Protein AF-A0A935ZU78-F1 (afdb_monomer)

Mean predicted aligned error: 3.59 Å

Secondary structure (DSSP, 8-state):
--HHHHHHHHHHH---HHHHHHHHHHHHHHHHT-S-----SHHHHHHHHHHHHHHHHHHT-HHHHHHHHHHHHHHHHTT--HHHHHHIIIIIHHHHHHHHHTT-HHHHHHHHHHHT------HHHHHHHHHHHHH-S-GGGGSHHHHHHHHHHHHTTSTTTPPPHHHHHHHHHHHHHHHHHHHHHHHHHHHHHHHHHHS--

Solvent-accessible surface area (backbone atoms only — not comparable to full-atom values): 10523 Å² total; per-residue (Å²): 109,42,60,57,48,29,31,56,59,33,51,77,79,43,74,51,37,55,28,26,31,15,19,26,42,67,58,45,28,62,76,39,67,56,92,77,85,80,70,85,48,69,54,27,42,51,12,38,54,47,29,57,51,48,35,58,43,47,73,66,29,66,65,56,47,52,49,30,52,51,40,33,52,53,37,43,76,61,67,32,54,72,44,28,25,54,49,44,27,49,55,46,50,32,42,38,48,31,15,61,54,51,71,41,62,71,56,40,51,52,49,39,54,19,41,67,60,90,68,102,62,57,69,48,36,50,51,51,31,55,53,40,46,75,65,46,60,64,59,56,29,62,36,40,65,52,40,46,55,49,48,48,62,68,30,54,80,36,81,70,34,33,67,53,83,83,38,46,62,48,52,33,59,45,38,52,54,49,45,59,51,45,64,74,44,41,67,60,51,50,53,53,43,49,57,53,68,71,47,85,130

Foldseek 3Di:
DALLLQLVQQVVPDLPLLLSLLLHVVRLCVVLVPDDDDPPDPSSPNSVVSNVLLCVLLVPQPVLVVQLVVQLVQLVVVPWDNQQSSLCSNVLLVLLLLLLSLVPVVSQVSSLSSLPDDDPDDPSSVVSSVVCNVVGGPNLSVQLLSSLVVSQVVQVVPVSNHTDPSSSVSSSVSSVVSSVVCNVCVVVSVVSSVVSSPDDD

Radius of gyration: 16.7 Å; Cα contacts (8 Å, |Δi|>4): 264; chains: 1; bounding box: 35×36×44 Å

Structure (mmCIF, N/CA/C/O backbone):
data_AF-A0A935ZU78-F1
#
_entry.id   AF-A0A935ZU78-F1
#
loop_
_atom_site.group_PDB
_atom_site.id
_atom_site.type_symbol
_atom_site.label_atom_id
_atom_site.label_alt_id
_atom_site.label_comp_id
_atom_site.label_asym_id
_atom_site.label_entity_id
_atom_site.label_seq_id
_atom_site.pdbx_PDB_ins_code
_atom_site.Cartn_x
_atom_site.Cartn_y
_atom_site.Cartn_z
_atom_site.occupancy
_atom_site.B_iso_or_equiv
_atom_site.auth_seq_id
_atom_site.auth_comp_id
_atom_site.auth_asym_id
_atom_site.auth_atom_id
_atom_site.pdbx_PDB_model_num
ATOM 1 N N . MET A 1 1 ? -3.817 -2.146 -2.742 1.00 77.44 1 MET A N 1
ATOM 2 C CA . MET A 1 1 ? -2.567 -2.358 -1.961 1.00 77.44 1 MET A CA 1
ATOM 3 C C . MET A 1 1 ? -1.715 -1.105 -2.109 1.00 77.44 1 MET A C 1
ATOM 5 O O . MET A 1 1 ? -2.194 -0.135 -2.672 1.00 77.44 1 MET A O 1
ATOM 9 N N . ASN A 1 2 ? -0.493 -1.072 -1.575 1.00 87.38 2 ASN A N 1
ATOM 10 C CA . ASN A 1 2 ? 0.447 0.023 -1.827 1.00 87.38 2 ASN A CA 1
ATOM 11 C C . ASN A 1 2 ? 1.733 -0.539 -2.466 1.00 87.38 2 ASN A C 1
ATOM 13 O O . ASN A 1 2 ? 1.778 -1.712 -2.852 1.00 87.38 2 ASN A O 1
ATOM 17 N N . LEU A 1 3 ? 2.758 0.295 -2.629 1.00 93.44 3 LEU A N 1
ATOM 18 C CA . LEU A 1 3 ? 3.937 0.023 -3.452 1.00 93.44 3 LEU A CA 1
ATOM 19 C C . LEU A 1 3 ? 4.616 -1.332 -3.182 1.00 93.44 3 LEU A C 1
ATOM 21 O O . LEU A 1 3 ? 4.823 -2.096 -4.129 1.00 93.44 3 LEU A O 1
ATOM 25 N N . LEU A 1 4 ? 4.974 -1.646 -1.928 1.00 96.12 4 LEU A N 1
ATOM 26 C CA . LEU A 1 4 ? 5.657 -2.916 -1.624 1.00 96.12 4 LEU A CA 1
ATOM 27 C C . LEU A 1 4 ? 4.729 -4.110 -1.812 1.00 96.12 4 LEU A C 1
ATOM 29 O O . LEU A 1 4 ? 5.156 -5.154 -2.304 1.00 96.12 4 LEU A O 1
ATOM 33 N N . GLY A 1 5 ? 3.458 -3.943 -1.466 1.00 96.69 5 GLY A N 1
ATOM 34 C CA . GLY A 1 5 ? 2.430 -4.920 -1.753 1.00 96.69 5 GLY A CA 1
ATOM 35 C C . GLY A 1 5 ? 2.348 -5.290 -3.240 1.00 96.69 5 GLY A C 1
ATOM 36 O O . GLY A 1 5 ? 2.345 -6.474 -3.581 1.00 96.69 5 GLY A O 1
ATOM 37 N N . HIS A 1 6 ? 2.334 -4.301 -4.136 1.00 98.00 6 HIS A N 1
ATOM 38 C CA . HIS A 1 6 ? 2.324 -4.562 -5.578 1.00 98.00 6 HIS A CA 1
ATOM 39 C C . HIS A 1 6 ? 3.614 -5.224 -6.065 1.00 98.00 6 HIS A C 1
ATOM 41 O O . HIS A 1 6 ? 3.551 -6.144 -6.883 1.00 98.00 6 HIS A O 1
ATOM 47 N N . ALA A 1 7 ? 4.772 -4.824 -5.534 1.00 97.81 7 ALA A N 1
ATOM 48 C CA . ALA A 1 7 ? 6.039 -5.485 -5.841 1.00 97.81 7 ALA A CA 1
ATOM 49 C C . ALA A 1 7 ? 6.052 -6.959 -5.386 1.00 97.81 7 ALA A C 1
ATOM 51 O O . ALA A 1 7 ? 6.523 -7.831 -6.119 1.00 97.81 7 ALA A O 1
ATOM 52 N N . MET A 1 8 ? 5.479 -7.258 -4.212 1.00 97.94 8 MET A N 1
ATOM 53 C CA . MET A 1 8 ? 5.367 -8.618 -3.674 1.00 97.94 8 MET A CA 1
ATOM 54 C C . MET A 1 8 ? 4.504 -9.520 -4.554 1.00 97.94 8 MET A C 1
ATOM 56 O O . MET A 1 8 ? 4.851 -10.680 -4.760 1.00 97.94 8 MET A O 1
ATOM 60 N N . VAL A 1 9 ? 3.384 -9.020 -5.069 1.00 98.06 9 VAL A N 1
ATOM 61 C CA . VAL A 1 9 ? 2.544 -9.833 -5.954 1.00 98.06 9 VAL A CA 1
ATOM 62 C C . VAL A 1 9 ? 3.208 -9.995 -7.318 1.00 98.06 9 VAL A C 1
ATOM 64 O O . VAL A 1 9 ? 3.249 -11.105 -7.841 1.00 98.06 9 VAL A O 1
ATOM 67 N N . ALA A 1 10 ? 3.802 -8.932 -7.869 1.00 97.88 10 ALA A N 1
ATOM 68 C CA . ALA A 1 10 ? 4.487 -8.986 -9.159 1.00 97.88 10 ALA A CA 1
ATOM 69 C C . ALA A 1 10 ? 5.583 -10.066 -9.194 1.00 97.88 10 ALA A C 1
ATOM 71 O O . ALA A 1 10 ? 5.591 -10.892 -10.108 1.00 97.88 10 ALA A O 1
ATOM 72 N N . ARG A 1 11 ? 6.430 -10.136 -8.155 1.00 96.75 11 ARG A N 1
ATOM 73 C CA . ARG A 1 11 ? 7.536 -11.110 -8.071 1.00 96.75 11 ARG A CA 1
ATOM 74 C C . ARG A 1 11 ? 7.096 -12.576 -7.978 1.00 96.75 11 ARG A C 1
ATOM 76 O O . ARG A 1 11 ? 7.941 -13.452 -8.139 1.00 96.75 11 ARG A O 1
ATOM 83 N N . TRP A 1 12 ? 5.821 -12.867 -7.693 1.00 96.69 12 TRP A N 1
ATOM 84 C CA . TRP A 1 12 ? 5.299 -14.239 -7.779 1.00 96.69 12 TRP A CA 1
ATOM 85 C C . TRP A 1 12 ? 5.225 -14.733 -9.226 1.00 96.69 12 TRP A C 1
ATOM 87 O O . TRP A 1 12 ? 5.309 -15.935 -9.456 1.00 96.69 12 TRP A O 1
ATOM 97 N N . PHE A 1 13 ? 5.084 -13.812 -10.182 1.00 96.75 13 PHE A N 1
ATOM 98 C CA . PHE A 1 13 ? 4.889 -14.115 -11.598 1.00 96.75 13 PHE A CA 1
ATOM 99 C C . PHE A 1 13 ? 6.133 -13.818 -12.4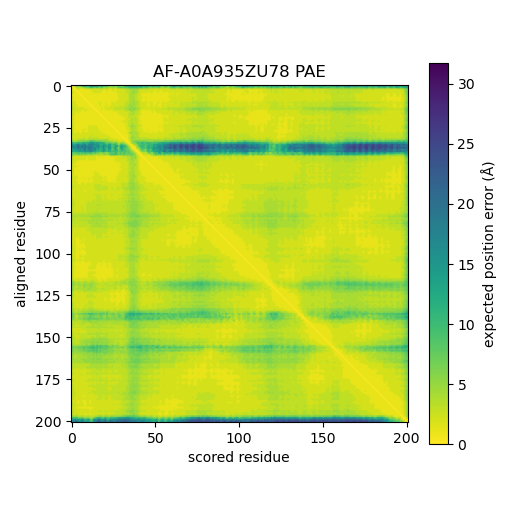30 1.00 96.75 13 PHE A C 1
ATOM 101 O O . PHE A 1 13 ? 6.505 -14.626 -13.276 1.00 96.75 13 PHE A O 1
ATOM 108 N N . ASP A 1 14 ? 6.776 -12.676 -12.191 1.00 96.44 14 ASP A N 1
ATOM 109 C CA . ASP A 1 14 ? 7.994 -12.278 -12.888 1.00 96.44 14 ASP A CA 1
ATOM 110 C C . ASP A 1 14 ? 8.825 -11.335 -12.007 1.00 96.44 14 ASP A C 1
ATOM 112 O O . ASP A 1 14 ? 8.306 -10.388 -11.411 1.00 96.44 14 ASP A O 1
ATOM 116 N N . ARG A 1 15 ? 10.128 -11.613 -11.909 1.00 96.06 15 ARG A N 1
ATOM 117 C CA . ARG A 1 15 ? 11.089 -10.816 -11.133 1.00 96.06 15 ARG A CA 1
ATOM 118 C C . ARG A 1 15 ? 11.851 -9.808 -11.992 1.00 96.06 15 ARG A C 1
ATOM 120 O O . ARG A 1 15 ? 12.730 -9.135 -11.462 1.00 96.06 15 ARG A O 1
ATOM 127 N N . ASP A 1 16 ? 11.535 -9.682 -13.284 1.00 97.25 16 ASP A N 1
ATOM 128 C CA . ASP A 1 16 ? 12.065 -8.614 -14.131 1.00 97.25 16 ASP A CA 1
ATOM 129 C C . ASP A 1 16 ? 11.781 -7.238 -13.479 1.00 97.25 16 ASP A C 1
ATOM 131 O O . ASP A 1 16 ? 10.615 -6.881 -13.263 1.00 97.25 16 ASP A O 1
ATOM 135 N N . PRO A 1 17 ? 12.816 -6.427 -13.176 1.00 97.12 17 PRO A N 1
ATOM 136 C CA . PRO A 1 17 ? 12.643 -5.100 -12.592 1.00 97.12 17 PRO A CA 1
ATOM 137 C C . PRO A 1 17 ? 11.725 -4.169 -13.400 1.00 97.12 17 PRO A C 1
ATOM 139 O O . PRO A 1 17 ? 11.051 -3.326 -12.809 1.00 97.12 17 PRO A O 1
ATOM 142 N N . TYR A 1 18 ? 11.639 -4.317 -14.728 1.00 96.75 18 TYR A N 1
ATOM 143 C CA . TYR A 1 18 ? 10.694 -3.564 -15.560 1.00 96.75 18 TYR A CA 1
ATOM 144 C C . TYR A 1 18 ? 9.241 -3.983 -15.305 1.00 96.75 18 TYR A C 1
ATOM 146 O O . TYR A 1 18 ? 8.344 -3.135 -15.333 1.00 96.75 18 TYR A O 1
ATOM 154 N N . PHE A 1 19 ? 8.996 -5.271 -15.050 1.00 97.75 19 PHE A N 1
ATOM 155 C CA . PHE A 1 19 ? 7.668 -5.791 -14.723 1.00 97.75 19 PHE A CA 1
ATOM 156 C C . PHE A 1 19 ? 7.235 -5.322 -13.333 1.00 97.75 19 PHE A C 1
ATOM 158 O O . PHE A 1 19 ? 6.150 -4.756 -13.177 1.00 97.75 19 PHE A O 1
ATOM 165 N N . VAL A 1 20 ? 8.122 -5.463 -12.343 1.00 98.00 20 VAL A N 1
ATOM 166 C CA . VAL A 1 20 ? 7.907 -4.988 -10.967 1.00 98.00 20 VAL A CA 1
ATOM 167 C C . VAL A 1 20 ? 7.688 -3.472 -10.942 1.00 98.00 20 VAL A C 1
ATOM 169 O O . VAL A 1 20 ? 6.744 -2.999 -10.307 1.00 98.00 20 VAL A O 1
ATOM 172 N N . LEU A 1 21 ? 8.480 -2.696 -11.695 1.00 96.69 21 LEU A N 1
ATOM 173 C CA . LEU A 1 21 ? 8.253 -1.257 -11.855 1.00 96.69 21 LEU A CA 1
ATOM 174 C C . LEU A 1 21 ? 6.867 -0.979 -12.437 1.00 96.69 21 LEU A C 1
ATOM 176 O O . LEU A 1 21 ? 6.151 -0.130 -11.911 1.00 96.69 21 LEU A O 1
ATOM 180 N N . GLY A 1 22 ? 6.469 -1.698 -13.491 1.00 96.31 22 GLY A N 1
ATOM 181 C CA . GLY A 1 22 ? 5.135 -1.581 -14.076 1.00 96.31 22 GLY A CA 1
ATOM 182 C C . GLY A 1 22 ? 4.018 -1.796 -13.053 1.00 96.31 22 GLY A C 1
ATOM 183 O O . GLY A 1 22 ? 3.053 -1.035 -13.052 1.00 96.31 22 GLY A O 1
ATOM 184 N N . ALA A 1 23 ? 4.174 -2.759 -12.140 1.00 97.38 23 ALA A N 1
ATOM 185 C CA . ALA A 1 23 ? 3.199 -3.038 -11.085 1.00 97.38 23 ALA A CA 1
ATOM 186 C C . ALA A 1 23 ? 3.104 -1.934 -10.013 1.00 97.38 23 ALA A C 1
ATOM 188 O O . ALA A 1 23 ? 2.053 -1.745 -9.405 1.00 97.38 23 ALA A O 1
ATOM 189 N N . MET A 1 24 ? 4.174 -1.170 -9.793 1.00 96.56 24 MET A N 1
ATOM 190 C CA . MET A 1 24 ? 4.187 -0.031 -8.863 1.00 96.56 24 MET A CA 1
ATOM 191 C C . MET A 1 24 ? 3.811 1.301 -9.525 1.00 96.56 24 MET A C 1
ATOM 193 O O . MET A 1 24 ? 3.486 2.281 -8.852 1.00 96.56 24 MET A O 1
ATOM 197 N N . LEU A 1 25 ? 3.907 1.378 -10.852 1.00 94.75 25 LEU A N 1
ATOM 198 C CA . LEU A 1 25 ? 3.851 2.628 -11.603 1.00 94.75 25 LEU A CA 1
ATOM 199 C C . LEU A 1 25 ? 2.534 3.413 -11.436 1.00 94.75 25 LEU A C 1
ATOM 201 O O . LEU A 1 25 ? 2.606 4.643 -11.325 1.00 94.75 25 LEU A O 1
ATOM 205 N N . PRO A 1 26 ? 1.345 2.779 -11.379 1.00 94.88 26 PRO A N 1
ATOM 206 C CA . PRO A 1 26 ? 0.099 3.504 -11.140 1.00 94.88 26 PRO A CA 1
ATOM 207 C C . PRO A 1 26 ? 0.071 4.234 -9.788 1.00 94.88 26 PRO A C 1
ATOM 209 O O . PRO A 1 26 ? -0.348 5.395 -9.740 1.00 94.88 26 PRO A O 1
ATOM 212 N N . ASP A 1 27 ? 0.599 3.621 -8.728 1.00 94.50 27 ASP A N 1
ATOM 213 C CA . ASP A 1 27 ? 0.717 4.238 -7.401 1.00 94.50 27 ASP A CA 1
ATOM 214 C C . ASP A 1 27 ? 1.761 5.347 -7.382 1.00 94.50 27 ASP A C 1
ATOM 216 O O . ASP A 1 27 ? 1.508 6.438 -6.865 1.00 94.50 27 ASP A O 1
ATOM 220 N N . LEU A 1 28 ? 2.920 5.119 -8.009 1.00 93.81 28 LEU A N 1
ATOM 221 C CA . LEU A 1 28 ? 3.953 6.145 -8.168 1.00 93.81 28 LEU A CA 1
ATOM 222 C C . LEU A 1 28 ? 3.396 7.383 -8.881 1.00 93.81 28 LEU A C 1
ATOM 224 O O . LEU A 1 28 ? 3.668 8.506 -8.452 1.00 93.81 28 LEU A O 1
ATOM 228 N N . ARG A 1 29 ? 2.560 7.201 -9.912 1.00 92.06 29 ARG A N 1
ATOM 229 C CA . ARG A 1 29 ? 1.844 8.302 -10.576 1.00 92.06 29 ARG A CA 1
ATOM 230 C C . ARG A 1 29 ? 0.906 9.019 -9.615 1.00 92.06 29 ARG A C 1
ATOM 232 O O . ARG A 1 29 ? 0.912 10.248 -9.595 1.00 92.06 29 ARG A O 1
ATOM 239 N N . THR A 1 30 ? 0.114 8.290 -8.834 1.00 91.06 30 THR A N 1
ATOM 240 C CA . THR A 1 30 ? -0.804 8.886 -7.851 1.00 91.06 30 THR A CA 1
ATOM 241 C C . THR A 1 30 ? -0.042 9.719 -6.817 1.00 91.06 30 THR A C 1
ATOM 243 O O . THR A 1 30 ? -0.420 10.859 -6.537 1.00 91.06 30 THR A O 1
ATOM 246 N N . ILE A 1 31 ? 1.086 9.208 -6.315 1.00 90.50 31 ILE A N 1
ATOM 247 C CA . ILE A 1 31 ? 1.974 9.914 -5.379 1.00 90.50 31 ILE A CA 1
ATOM 248 C C . ILE A 1 31 ? 2.588 11.160 -6.034 1.00 90.50 31 ILE A C 1
ATOM 250 O O . ILE A 1 31 ? 2.641 12.219 -5.405 1.00 90.50 31 ILE A O 1
ATOM 254 N N . ALA A 1 32 ? 3.030 11.048 -7.288 1.00 91.06 32 ALA A N 1
ATOM 255 C CA . ALA A 1 32 ? 3.615 12.143 -8.062 1.00 91.06 32 ALA A CA 1
ATOM 256 C C . ALA A 1 32 ? 2.587 13.169 -8.567 1.00 91.06 32 ALA A C 1
ATOM 258 O O . ALA A 1 32 ? 2.966 14.271 -8.952 1.00 91.06 32 ALA A O 1
ATOM 259 N N . ARG A 1 33 ? 1.292 12.823 -8.566 1.00 88.62 33 ARG A N 1
ATOM 260 C CA . ARG A 1 33 ? 0.197 13.601 -9.175 1.00 88.62 33 ARG A CA 1
ATOM 261 C C . ARG A 1 33 ? 0.404 13.889 -10.665 1.00 88.62 33 ARG A C 1
ATOM 263 O O . ARG A 1 33 ? -0.006 14.938 -11.159 1.00 88.62 33 ARG A O 1
ATOM 270 N N . ALA A 1 34 ? 1.024 12.954 -11.376 1.00 87.50 34 ALA A N 1
ATOM 271 C CA . ALA A 1 34 ? 1.242 13.075 -12.811 1.00 87.50 34 ALA A CA 1
ATOM 272 C C . ALA A 1 34 ? -0.039 12.742 -13.601 1.00 87.50 34 ALA A C 1
ATOM 274 O O . ALA A 1 34 ? -0.814 11.861 -13.221 1.00 87.50 34 ALA A O 1
ATOM 275 N N . SER A 1 35 ? -0.272 13.456 -14.705 1.00 75.50 35 SER A N 1
ATOM 276 C CA . SER A 1 35 ? -1.540 13.434 -15.452 1.00 75.50 35 SER A CA 1
ATOM 277 C C . SER A 1 35 ? -1.676 12.282 -16.453 1.00 75.50 35 SER A C 1
ATOM 279 O O . SER A 1 35 ? -2.798 11.887 -16.762 1.00 75.50 35 SER A O 1
ATOM 281 N N . ALA A 1 36 ? -0.576 11.705 -16.945 1.00 68.69 36 ALA A N 1
ATOM 282 C CA . ALA A 1 36 ? -0.619 10.621 -17.925 1.00 68.69 36 ALA A CA 1
ATOM 283 C C . ALA A 1 36 ? 0.494 9.587 -17.715 1.00 68.69 36 ALA A C 1
ATOM 285 O O . ALA A 1 36 ? 1.615 9.914 -17.337 1.00 68.69 36 ALA A O 1
ATOM 286 N N . LEU A 1 37 ? 0.165 8.329 -18.011 1.00 64.56 37 LEU A N 1
ATOM 287 C CA . LEU A 1 37 ? 1.105 7.220 -18.139 1.00 64.56 37 LEU A CA 1
ATOM 288 C C . LEU A 1 37 ? 0.885 6.599 -19.514 1.00 64.56 37 LEU A C 1
ATOM 290 O O . LEU A 1 37 ? -0.203 6.106 -19.792 1.00 64.56 37 LEU A O 1
ATOM 294 N N . VAL A 1 38 ? 1.911 6.601 -20.360 1.00 60.62 38 VAL A N 1
ATOM 295 C CA . VAL A 1 38 ? 1.922 5.774 -21.572 1.00 60.62 38 VAL A CA 1
ATOM 296 C C . VAL A 1 38 ? 3.196 4.936 -21.540 1.00 60.62 38 VAL A C 1
ATOM 298 O O . VAL A 1 38 ? 4.217 5.352 -22.094 1.00 60.62 38 VAL A O 1
ATOM 301 N N . PRO A 1 39 ? 3.186 3.777 -20.857 1.00 63.03 39 PRO A N 1
ATOM 302 C CA . PRO A 1 39 ? 4.314 2.865 -20.903 1.00 63.03 39 PRO A CA 1
ATOM 303 C C . PRO A 1 39 ? 4.419 2.312 -22.327 1.00 63.03 39 PRO A C 1
ATOM 305 O O . PRO A 1 39 ? 3.574 1.540 -22.767 1.00 63.03 39 PRO A O 1
ATOM 308 N N . ARG A 1 40 ? 5.446 2.730 -23.073 1.00 70.00 40 ARG A N 1
ATOM 309 C CA . ARG A 1 40 ? 5.730 2.188 -24.416 1.00 70.00 40 ARG A CA 1
ATOM 310 C C . ARG A 1 40 ? 6.499 0.862 -24.368 1.00 70.00 40 ARG A C 1
ATOM 312 O O . ARG A 1 40 ? 6.634 0.198 -25.387 1.00 70.00 40 ARG A O 1
ATOM 319 N N . HIS A 1 41 ? 7.007 0.488 -23.193 1.00 78.56 41 HIS A N 1
ATOM 320 C CA . HIS A 1 41 ? 7.751 -0.748 -22.972 1.00 78.56 41 HIS A CA 1
ATOM 321 C C . HIS A 1 41 ? 6.791 -1.895 -22.621 1.00 78.56 41 HIS A C 1
ATOM 323 O O . HIS A 1 41 ? 6.073 -1.809 -21.623 1.00 78.56 41 HIS A O 1
ATOM 329 N N . GLY A 1 42 ? 6.786 -2.973 -23.414 1.00 87.31 42 GLY A N 1
ATOM 330 C CA . GLY A 1 42 ? 5.800 -4.061 -23.298 1.00 87.31 42 GLY A CA 1
ATOM 331 C C . GLY A 1 42 ? 5.777 -4.758 -21.931 1.00 87.31 42 GLY A C 1
ATOM 332 O O . GLY A 1 42 ? 4.704 -5.043 -21.398 1.00 87.31 42 GLY A O 1
ATOM 333 N N . VAL A 1 43 ? 6.946 -4.951 -21.312 1.00 94.25 43 VAL A N 1
ATOM 334 C CA . VAL A 1 43 ? 7.054 -5.556 -19.970 1.00 94.25 43 VAL A CA 1
ATOM 335 C C . VAL A 1 43 ? 6.450 -4.645 -18.893 1.00 94.25 43 VAL A C 1
ATOM 337 O O . VAL A 1 43 ? 5.721 -5.108 -18.021 1.00 94.25 43 VAL A O 1
ATOM 340 N N . VAL A 1 44 ? 6.652 -3.327 -19.003 1.00 94.56 44 VAL A N 1
ATOM 341 C CA . VAL A 1 44 ? 6.095 -2.350 -18.050 1.00 94.56 44 VAL A CA 1
ATOM 342 C C . VAL A 1 44 ? 4.577 -2.289 -18.188 1.00 94.56 44 VAL A C 1
ATOM 344 O O . VAL A 1 44 ? 3.872 -2.255 -17.186 1.00 94.56 44 VAL A O 1
ATOM 347 N N . ALA A 1 45 ? 4.057 -2.319 -19.419 1.00 93.44 45 ALA A N 1
ATOM 348 C CA . ALA A 1 45 ? 2.618 -2.383 -19.662 1.00 93.44 45 ALA A CA 1
ATOM 349 C C . ALA A 1 45 ? 1.990 -3.657 -19.063 1.00 93.44 45 ALA A C 1
ATOM 351 O O . ALA A 1 45 ? 0.916 -3.589 -18.466 1.00 93.44 45 ALA A O 1
ATOM 352 N N . SER A 1 46 ? 2.686 -4.795 -19.149 1.00 95.50 46 SER A N 1
ATOM 353 C CA . SER A 1 46 ? 2.261 -6.049 -18.510 1.00 95.50 46 SER A CA 1
ATOM 354 C C . SER A 1 46 ? 2.264 -5.937 -16.980 1.00 95.50 46 SER A C 1
ATOM 356 O O . SER A 1 46 ? 1.316 -6.378 -16.332 1.00 95.50 46 SER A O 1
ATOM 358 N N . GLY A 1 47 ? 3.264 -5.265 -16.401 1.00 96.50 47 GLY A N 1
ATOM 359 C CA . GLY A 1 47 ? 3.287 -4.931 -14.975 1.00 96.50 47 GLY A CA 1
ATOM 360 C C . GLY A 1 47 ? 2.121 -4.026 -14.554 1.00 96.50 47 GLY A C 1
ATOM 361 O O . GLY A 1 47 ? 1.486 -4.271 -13.535 1.00 96.50 47 GLY A O 1
ATOM 362 N N . VAL A 1 48 ? 1.754 -3.028 -15.364 1.00 95.75 48 VAL A N 1
ATOM 363 C CA . VAL A 1 48 ? 0.575 -2.176 -15.098 1.00 95.75 48 VAL A CA 1
ATOM 364 C C . VAL A 1 48 ? -0.722 -2.992 -15.130 1.00 95.75 48 VAL A C 1
ATOM 366 O O . VAL A 1 48 ? -1.598 -2.802 -14.288 1.00 95.75 48 VAL A O 1
ATOM 369 N N . ALA A 1 49 ? -0.855 -3.943 -16.055 1.00 95.31 49 ALA A N 1
ATOM 370 C CA . ALA A 1 49 ? -1.989 -4.865 -16.042 1.00 95.31 49 ALA A CA 1
ATOM 371 C C . ALA A 1 49 ? -2.000 -5.734 -14.766 1.00 95.31 49 ALA A C 1
ATOM 373 O O . ALA A 1 49 ? -3.061 -5.949 -14.174 1.00 95.31 49 ALA A O 1
ATOM 374 N N . MET A 1 50 ? -0.826 -6.178 -14.301 1.00 96.81 50 MET A N 1
ATOM 375 C CA . MET A 1 50 ? -0.673 -6.905 -13.036 1.00 96.81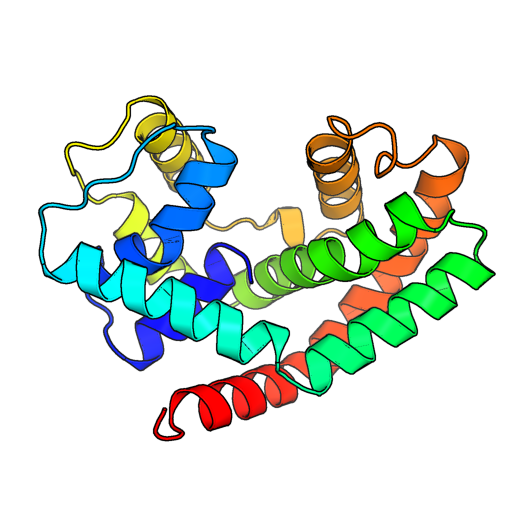 50 MET A CA 1
ATOM 376 C C . MET A 1 50 ? -1.083 -6.062 -11.820 1.00 96.81 50 MET A C 1
ATOM 378 O O . MET A 1 50 ? -1.752 -6.585 -10.929 1.00 96.81 50 MET A O 1
ATOM 382 N N . HIS A 1 51 ? -0.765 -4.764 -11.793 1.00 97.06 51 HIS A N 1
ATOM 383 C CA . HIS A 1 51 ? -1.228 -3.842 -10.749 1.00 97.06 51 HIS A CA 1
ATOM 384 C C . HIS A 1 51 ? -2.755 -3.869 -10.618 1.00 97.06 51 HIS A C 1
ATOM 386 O O . HIS A 1 51 ? -3.277 -4.152 -9.543 1.00 97.06 51 HIS A O 1
ATOM 392 N N . HIS A 1 52 ? -3.474 -3.656 -11.724 1.00 96.44 52 HIS A N 1
ATOM 393 C CA . HIS A 1 52 ? -4.937 -3.616 -11.707 1.00 96.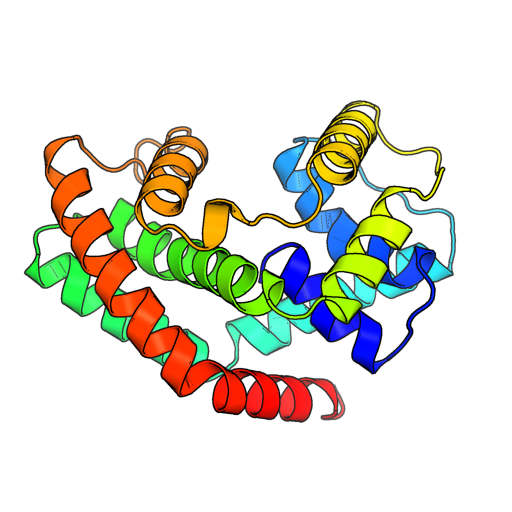44 52 HIS A CA 1
ATOM 394 C C . HIS A 1 52 ? -5.564 -4.948 -11.281 1.00 96.44 52 HIS A C 1
ATOM 396 O O . HIS A 1 52 ? -6.544 -4.956 -10.537 1.00 96.44 52 HIS A O 1
ATOM 402 N N . ARG A 1 53 ? -4.986 -6.078 -11.713 1.00 97.00 53 ARG A N 1
ATOM 403 C CA . ARG A 1 53 ? -5.406 -7.410 -11.251 1.00 97.00 53 ARG A CA 1
ATOM 404 C C . ARG A 1 53 ? -5.178 -7.588 -9.752 1.00 97.00 53 ARG A C 1
ATOM 406 O O . ARG A 1 53 ? -6.062 -8.088 -9.065 1.00 97.00 53 ARG A O 1
ATOM 413 N N . THR A 1 54 ? -4.015 -7.162 -9.263 1.00 97.75 54 THR A N 1
ATOM 414 C CA . THR A 1 54 ? -3.642 -7.245 -7.845 1.00 97.75 54 THR A CA 1
ATOM 415 C C . THR A 1 54 ? -4.607 -6.446 -6.979 1.00 97.75 54 THR A C 1
ATOM 417 O O . THR A 1 54 ? -5.103 -6.969 -5.986 1.00 97.75 54 THR A O 1
ATOM 420 N N . ASP A 1 55 ? -4.925 -5.215 -7.377 1.00 97.38 55 ASP A N 1
ATOM 421 C CA . ASP A 1 55 ? -5.881 -4.374 -6.656 1.00 97.38 55 ASP A CA 1
ATOM 422 C C . ASP A 1 55 ? -7.270 -5.006 -6.611 1.00 97.38 55 ASP A C 1
ATOM 424 O O . ASP A 1 55 ? -7.840 -5.170 -5.533 1.00 97.38 55 ASP A O 1
ATOM 428 N N . ALA A 1 56 ? -7.786 -5.458 -7.757 1.00 96.75 56 ALA A N 1
ATOM 429 C CA . ALA A 1 56 ? -9.079 -6.133 -7.805 1.00 96.75 56 ALA A CA 1
ATOM 430 C C . ALA A 1 56 ? -9.111 -7.392 -6.916 1.00 96.75 56 ALA A C 1
ATOM 432 O O . ALA A 1 56 ? -10.093 -7.640 -6.208 1.00 96.75 56 ALA A O 1
ATOM 433 N N . ALA A 1 57 ? -8.035 -8.183 -6.917 1.00 97.38 57 ALA A N 1
ATOM 434 C CA . ALA A 1 57 ? -7.928 -9.381 -6.095 1.00 97.38 57 ALA A CA 1
ATOM 435 C C . ALA A 1 57 ? -7.860 -9.052 -4.597 1.00 97.38 57 ALA A C 1
ATOM 437 O O . ALA A 1 57 ? -8.588 -9.674 -3.820 1.00 97.38 57 ALA A O 1
ATOM 438 N N . PHE A 1 58 ? -7.035 -8.077 -4.203 1.00 97.75 58 PHE A N 1
ATOM 439 C CA . PHE A 1 58 ? -6.825 -7.679 -2.812 1.00 97.75 58 PHE A CA 1
ATOM 440 C C . PHE A 1 58 ? -8.034 -6.967 -2.210 1.00 97.75 58 PHE A C 1
ATOM 442 O O . PHE A 1 58 ? -8.477 -7.328 -1.123 1.00 97.75 58 PHE A O 1
ATOM 449 N N . HIS A 1 59 ? -8.627 -5.999 -2.912 1.00 97.00 59 HIS A N 1
ATOM 450 C CA . HIS A 1 59 ? -9.816 -5.299 -2.414 1.00 97.00 59 HIS A CA 1
ATOM 451 C C . HIS A 1 59 ? -11.047 -6.214 -2.353 1.00 97.00 59 HIS A C 1
ATOM 453 O O . HIS A 1 59 ? -11.976 -5.935 -1.598 1.00 97.00 59 HIS A O 1
ATOM 459 N N . GLY A 1 60 ? -11.043 -7.322 -3.102 1.00 95.88 60 GLY A N 1
ATOM 460 C CA . GLY A 1 60 ? -12.036 -8.395 -3.005 1.00 95.88 60 GLY A CA 1
ATOM 461 C C . GLY A 1 60 ? -11.680 -9.528 -2.032 1.00 95.88 60 GLY A C 1
ATOM 462 O O . GLY A 1 60 ? -12.432 -10.501 -1.954 1.00 95.88 60 GLY A O 1
ATOM 463 N N . LEU A 1 61 ? -10.545 -9.457 -1.331 1.00 96.94 61 LEU A N 1
ATOM 464 C CA . LEU A 1 61 ? -10.115 -10.481 -0.380 1.00 96.94 61 LEU A CA 1
ATOM 465 C C . LEU A 1 61 ? -10.999 -10.423 0.886 1.00 96.94 61 LEU A C 1
ATOM 467 O O . LEU A 1 61 ? -11.057 -9.363 1.520 1.00 96.94 61 LEU A O 1
ATOM 471 N N . PRO A 1 62 ? -11.666 -11.525 1.293 1.00 96.94 62 PRO A N 1
ATOM 472 C CA . PRO A 1 62 ? -12.540 -11.531 2.469 1.00 96.94 62 PRO A CA 1
ATOM 473 C C . PRO A 1 62 ? -11.850 -11.037 3.744 1.00 96.94 62 PRO A C 1
ATOM 475 O O . PRO A 1 62 ? -12.455 -10.311 4.529 1.00 96.94 62 PRO A O 1
ATOM 478 N N . GLU A 1 63 ? -10.574 -11.376 3.919 1.00 96.69 63 GLU A N 1
ATOM 479 C CA . GLU A 1 63 ? -9.716 -10.920 5.008 1.00 96.69 63 GLU A CA 1
ATOM 480 C C . GLU A 1 63 ? -9.624 -9.400 5.093 1.00 96.69 63 GLU A C 1
ATOM 482 O O . GLU A 1 63 ? -9.900 -8.817 6.142 1.00 96.69 63 GLU A O 1
ATOM 487 N N . PHE A 1 64 ? -9.267 -8.756 3.982 1.00 97.62 64 PHE A N 1
ATOM 488 C CA . PHE A 1 64 ? -9.100 -7.309 3.927 1.00 97.62 64 PHE A CA 1
ATOM 489 C C . PHE A 1 64 ? -10.436 -6.587 4.122 1.00 97.62 64 PHE A C 1
ATOM 491 O O . PHE A 1 64 ? -10.513 -5.601 4.858 1.00 97.62 64 PHE A O 1
ATOM 498 N N . VAL A 1 65 ? -11.509 -7.102 3.512 1.00 97.94 65 VAL A N 1
ATOM 499 C CA . VAL A 1 65 ? -12.860 -6.546 3.662 1.00 97.94 65 VAL A CA 1
ATOM 500 C C . VAL A 1 65 ? -13.319 -6.626 5.118 1.00 97.94 65 VAL A C 1
ATOM 502 O O . VAL A 1 65 ? -13.753 -5.617 5.676 1.00 97.94 65 VAL A O 1
ATOM 505 N N . ALA A 1 66 ? -13.186 -7.792 5.755 1.00 97.62 66 ALA A N 1
ATOM 506 C CA . ALA A 1 66 ? -13.548 -7.980 7.157 1.00 97.62 66 ALA A CA 1
ATOM 507 C C . ALA A 1 66 ? -12.713 -7.081 8.080 1.00 97.62 66 ALA A C 1
ATOM 509 O O . ALA A 1 66 ? -13.264 -6.436 8.973 1.00 97.62 66 ALA A O 1
ATOM 510 N N . ALA A 1 67 ? -11.406 -6.970 7.826 1.00 97.81 67 ALA A N 1
ATOM 511 C CA . ALA A 1 67 ? -10.523 -6.089 8.579 1.00 97.81 67 ALA A CA 1
ATOM 512 C C . ALA A 1 67 ? -10.919 -4.611 8.445 1.00 97.81 67 ALA A C 1
ATOM 514 O O . ALA A 1 67 ? -10.939 -3.902 9.448 1.00 97.81 67 ALA A O 1
ATOM 515 N N . CYS A 1 68 ? -11.304 -4.149 7.250 1.00 98.12 68 CYS A N 1
ATOM 516 C CA . CYS A 1 68 ? -11.7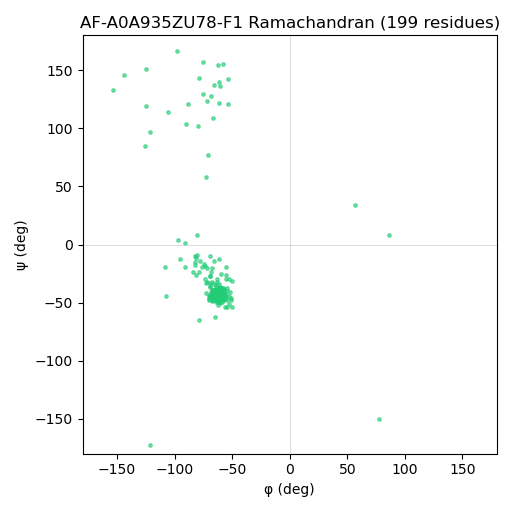93 -2.783 7.048 1.00 98.12 68 CYS A CA 1
ATOM 517 C C . CYS A 1 68 ? -13.107 -2.513 7.796 1.00 98.12 68 CYS A C 1
ATOM 519 O O . CYS A 1 68 ? -13.275 -1.434 8.368 1.00 98.12 68 CYS A O 1
ATOM 521 N N . VAL A 1 69 ? -14.044 -3.469 7.793 1.00 98.00 69 VAL A N 1
ATOM 522 C CA . VAL A 1 69 ? -15.315 -3.348 8.530 1.00 98.00 69 VAL A CA 1
ATOM 523 C C . VAL A 1 69 ? -15.043 -3.241 10.026 1.00 98.00 69 VAL A C 1
ATOM 525 O O . VAL A 1 69 ? -15.470 -2.275 10.655 1.00 98.00 69 VAL A O 1
ATOM 528 N N . HIS A 1 70 ? -14.264 -4.176 10.567 1.00 97.56 70 HIS A N 1
ATOM 529 C CA . HIS A 1 70 ? -13.939 -4.212 11.987 1.00 97.56 70 HIS A CA 1
ATOM 530 C C . HIS A 1 70 ? -13.155 -2.970 12.435 1.00 97.56 70 HIS A C 1
ATOM 532 O O . HIS A 1 70 ? -13.486 -2.354 13.445 1.00 97.56 70 HIS A O 1
ATOM 538 N N . ALA A 1 71 ? -12.183 -2.524 11.635 1.00 97.94 71 ALA A N 1
ATOM 539 C CA . ALA A 1 71 ? -11.475 -1.268 11.862 1.00 97.94 71 ALA A CA 1
ATOM 540 C C . ALA A 1 71 ? -12.427 -0.066 11.893 1.00 97.94 71 ALA A C 1
ATOM 542 O O . ALA A 1 71 ? -12.299 0.817 12.740 1.00 97.94 71 ALA A O 1
ATOM 543 N N . GLY A 1 72 ? -13.405 -0.039 10.984 1.00 97.81 72 GLY A N 1
ATOM 544 C CA . GLY A 1 72 ? -14.456 0.966 10.976 1.00 97.81 72 GLY A CA 1
ATOM 545 C C . GLY A 1 72 ? -15.270 0.966 12.269 1.00 97.81 72 GLY A C 1
ATOM 546 O O . GLY A 1 72 ? -15.558 2.034 12.789 1.00 97.81 72 GLY A O 1
ATOM 547 N N . GLU A 1 73 ? -15.632 -0.193 12.806 1.00 98.12 73 GLU A N 1
ATOM 548 C CA . GLU A 1 73 ? -16.369 -0.303 14.072 1.00 98.12 73 GLU A CA 1
ATOM 549 C C . GLU A 1 73 ? -15.534 0.163 15.274 1.00 98.12 73 GLU A C 1
ATOM 551 O O . GLU A 1 73 ? -16.008 0.994 16.049 1.00 98.12 73 GLU A O 1
ATOM 556 N N . GLU A 1 74 ? -14.281 -0.291 15.387 1.00 98.19 74 GLU A N 1
ATOM 557 C CA . GLU A 1 74 ? -13.362 0.084 16.473 1.00 98.19 74 GLU A CA 1
ATOM 558 C C . GLU A 1 74 ? -13.102 1.600 16.495 1.00 98.19 74 GLU A C 1
ATOM 560 O O . GLU A 1 74 ? -13.294 2.259 17.514 1.00 98.19 74 GLU A O 1
ATOM 565 N N . LEU A 1 75 ? -12.749 2.185 15.347 1.00 98.31 75 LEU A N 1
ATOM 566 C CA . LEU A 1 75 ? -12.520 3.628 15.223 1.00 98.31 75 LEU A CA 1
ATOM 567 C C . LEU A 1 75 ? -13.793 4.443 15.512 1.00 98.31 75 LEU A C 1
ATOM 569 O O . LEU A 1 75 ? -13.704 5.561 16.015 1.00 98.31 75 LEU A O 1
ATOM 573 N N . ALA A 1 76 ? -14.981 3.912 15.197 1.00 98.19 76 ALA A N 1
ATOM 574 C CA . ALA A 1 76 ? -16.244 4.568 15.540 1.00 98.19 76 ALA A CA 1
ATOM 575 C C . ALA A 1 76 ? -16.487 4.593 17.049 1.00 98.19 76 ALA A C 1
ATOM 577 O O . ALA A 1 76 ? -16.923 5.615 17.575 1.00 98.19 76 ALA A O 1
ATOM 578 N N . ALA A 1 77 ? -16.227 3.466 17.719 1.00 98.00 77 ALA A N 1
ATOM 579 C CA . ALA A 1 77 ? -16.342 3.347 19.166 1.00 98.00 77 ALA A CA 1
ATOM 580 C C . ALA A 1 77 ? -15.372 4.303 19.878 1.00 98.00 77 ALA A C 1
ATOM 582 O O . ALA A 1 77 ? -15.736 4.903 20.886 1.00 98.00 77 ALA A O 1
ATOM 583 N N . ASP A 1 78 ? -14.199 4.532 19.280 1.00 96.94 78 ASP A N 1
ATOM 584 C CA . ASP A 1 78 ? -13.202 5.499 19.747 1.00 96.94 78 ASP A CA 1
ATOM 585 C C . ASP A 1 78 ? -13.511 6.961 19.325 1.00 96.94 78 ASP A C 1
ATOM 587 O O . ASP A 1 78 ? -12.693 7.862 19.517 1.00 96.94 78 ASP A O 1
ATOM 591 N N . GLY A 1 79 ? -14.693 7.230 18.752 1.00 97.31 79 GLY A N 1
ATOM 592 C CA . GLY A 1 79 ? -15.191 8.582 18.467 1.00 97.31 79 GLY A CA 1
ATOM 593 C C . GLY A 1 79 ? -14.748 9.198 17.134 1.00 97.31 79 GLY A C 1
ATOM 594 O O . GLY A 1 79 ? -15.028 10.370 16.883 1.00 97.31 79 GLY A O 1
ATOM 595 N N . VAL A 1 80 ? -14.095 8.441 16.247 1.00 97.94 80 VAL A N 1
ATOM 596 C CA . VAL A 1 80 ? -13.640 8.948 14.942 1.00 97.94 80 VAL A CA 1
ATOM 597 C C . VAL A 1 80 ? -14.816 9.075 13.969 1.00 97.94 80 VAL A C 1
ATOM 599 O O . VAL A 1 80 ? -15.580 8.132 13.731 1.00 97.94 80 VAL A O 1
ATOM 602 N N . ARG A 1 81 ? -14.952 10.243 13.334 1.00 97.25 81 ARG A N 1
ATOM 603 C CA . ARG A 1 81 ? -16.027 10.532 12.377 1.00 97.25 81 ARG A CA 1
ATOM 604 C C . ARG A 1 81 ? -15.967 9.612 11.164 1.00 97.25 81 ARG A C 1
ATOM 606 O O . ARG A 1 81 ? -14.911 9.171 10.716 1.00 97.25 81 ARG A O 1
ATOM 613 N N . ARG A 1 82 ? -17.128 9.423 10.530 1.00 96.56 82 ARG A N 1
ATOM 614 C CA . ARG A 1 82 ? -17.325 8.488 9.409 1.00 96.56 82 ARG A CA 1
ATOM 615 C C . ARG A 1 82 ? -16.309 8.628 8.269 1.00 96.56 82 ARG A C 1
ATOM 617 O O . ARG A 1 82 ? -15.837 7.609 7.782 1.00 96.56 82 ARG A O 1
ATOM 624 N N . GLY A 1 83 ? -16.016 9.846 7.815 1.00 95.69 83 GLY A N 1
ATOM 625 C CA . GLY A 1 83 ? -15.120 10.078 6.675 1.00 95.69 83 GLY A CA 1
ATOM 626 C C . GLY A 1 83 ? -13.676 9.635 6.943 1.00 95.69 83 GLY A C 1
ATOM 627 O O . GLY A 1 83 ? -13.217 8.705 6.276 1.00 95.69 83 GLY A O 1
ATOM 628 N N . PRO A 1 84 ? -12.984 10.232 7.934 1.00 96.00 84 PRO A N 1
ATOM 629 C CA . PRO A 1 84 ? -11.646 9.808 8.341 1.00 96.00 84 PRO A CA 1
ATOM 630 C C . PRO A 1 84 ? -11.588 8.332 8.711 1.00 96.00 84 PRO A C 1
ATOM 632 O O . PRO A 1 84 ? -10.709 7.629 8.241 1.00 96.00 84 PRO A O 1
ATOM 635 N N . ARG A 1 85 ? -12.568 7.832 9.465 1.00 96.50 85 ARG A N 1
ATOM 636 C CA . ARG A 1 85 ? -12.663 6.427 9.867 1.00 96.50 85 ARG A CA 1
ATOM 637 C C . ARG A 1 85 ? -12.585 5.454 8.695 1.00 96.50 85 ARG A C 1
ATOM 639 O O . ARG A 1 85 ? -11.789 4.528 8.736 1.00 96.50 85 ARG A O 1
ATOM 646 N N . LEU A 1 86 ? -13.396 5.654 7.653 1.00 96.81 86 LEU A N 1
ATOM 647 C CA . LEU A 1 86 ? -13.392 4.765 6.485 1.00 96.81 86 LEU A CA 1
ATOM 648 C C . LEU A 1 86 ? -12.076 4.864 5.706 1.00 96.81 86 LEU A C 1
ATOM 650 O O . LEU A 1 86 ? -11.553 3.853 5.246 1.00 96.81 86 LEU A O 1
ATOM 654 N N . ALA A 1 87 ? -11.527 6.074 5.584 1.00 96.44 87 ALA A N 1
ATOM 655 C CA . ALA A 1 87 ? -10.258 6.290 4.901 1.00 96.44 87 ALA A CA 1
ATOM 656 C C . ALA A 1 87 ? -9.073 5.676 5.666 1.00 96.44 87 ALA A C 1
ATOM 658 O O . ALA A 1 87 ? -8.228 5.030 5.060 1.00 96.44 87 ALA A O 1
ATOM 659 N N . VAL A 1 88 ? -9.030 5.841 6.988 1.00 97.31 88 VAL A N 1
ATOM 660 C CA . VAL A 1 88 ? -8.010 5.279 7.882 1.00 97.31 88 VAL A CA 1
ATOM 661 C C . VAL A 1 88 ? -8.115 3.758 7.934 1.00 97.31 88 VAL A C 1
ATOM 663 O O . VAL A 1 88 ? -7.091 3.098 7.814 1.00 97.31 88 VAL A O 1
ATOM 666 N N . ALA A 1 89 ? -9.323 3.199 8.041 1.00 97.50 89 ALA A N 1
ATOM 667 C CA . ALA A 1 89 ? -9.528 1.752 8.016 1.00 97.50 89 ALA A CA 1
ATOM 668 C C . ALA A 1 89 ? -8.964 1.123 6.733 1.00 97.50 89 ALA A C 1
ATOM 670 O O . ALA A 1 89 ? -8.307 0.096 6.796 1.00 97.50 89 ALA A O 1
ATOM 671 N N . HIS A 1 90 ? -9.163 1.766 5.581 1.00 97.31 90 HIS A N 1
ATOM 672 C CA . HIS A 1 90 ? -8.668 1.262 4.302 1.00 97.31 90 HIS A CA 1
ATOM 673 C C . HIS A 1 90 ? -7.172 1.549 4.097 1.00 97.31 90 HIS A C 1
ATOM 675 O O . HIS A 1 90 ? -6.346 0.640 4.060 1.00 97.31 90 HIS A O 1
ATOM 681 N N . VAL A 1 91 ? -6.807 2.830 4.004 1.00 95.94 91 VAL A N 1
ATOM 682 C CA . VAL A 1 91 ? -5.447 3.271 3.658 1.00 95.94 91 VAL A CA 1
ATOM 683 C C . VAL A 1 91 ? -4.463 2.963 4.787 1.00 95.94 91 VAL A C 1
ATOM 685 O O . VAL A 1 91 ? -3.302 2.665 4.531 1.00 95.94 91 VAL A O 1
ATOM 688 N N . GLY A 1 92 ? -4.903 3.011 6.046 1.00 97.00 92 GLY A N 1
ATOM 689 C CA . GLY A 1 92 ? -4.060 2.670 7.192 1.00 97.00 92 GLY A CA 1
ATOM 690 C C . GLY A 1 92 ? -3.633 1.206 7.174 1.00 97.00 92 GLY A C 1
ATOM 691 O O . GLY A 1 92 ? -2.455 0.932 7.387 1.00 97.00 92 GLY A O 1
ATOM 692 N N . LEU A 1 93 ? -4.544 0.281 6.844 1.00 97.38 93 LEU A N 1
ATOM 693 C CA . LEU A 1 93 ? -4.204 -1.137 6.688 1.00 97.38 93 LEU A CA 1
ATOM 694 C C . LEU A 1 93 ? -3.234 -1.366 5.522 1.00 97.38 93 LEU A C 1
ATOM 696 O O . LEU A 1 93 ? -2.281 -2.121 5.680 1.00 97.38 93 LEU A O 1
ATOM 700 N N . GLU A 1 94 ? -3.420 -0.690 4.385 1.00 97.25 94 GLU A N 1
ATOM 701 C CA . GLU A 1 94 ? -2.486 -0.790 3.252 1.00 97.25 94 GLU A CA 1
ATOM 702 C C . GLU A 1 94 ? -1.084 -0.262 3.594 1.00 97.25 94 GLU A C 1
ATOM 704 O O . GLU A 1 94 ? -0.086 -0.861 3.199 1.00 97.25 94 GLU A O 1
ATOM 709 N N . LEU A 1 95 ? -0.990 0.837 4.350 1.00 96.62 95 LEU A N 1
ATOM 710 C CA . LEU A 1 95 ? 0.296 1.365 4.812 1.00 96.62 95 LEU A CA 1
ATOM 711 C C . LEU A 1 95 ? 0.964 0.411 5.806 1.00 96.62 95 LEU A C 1
ATOM 713 O O . LEU A 1 95 ? 2.137 0.096 5.641 1.00 96.62 95 LEU A O 1
ATOM 71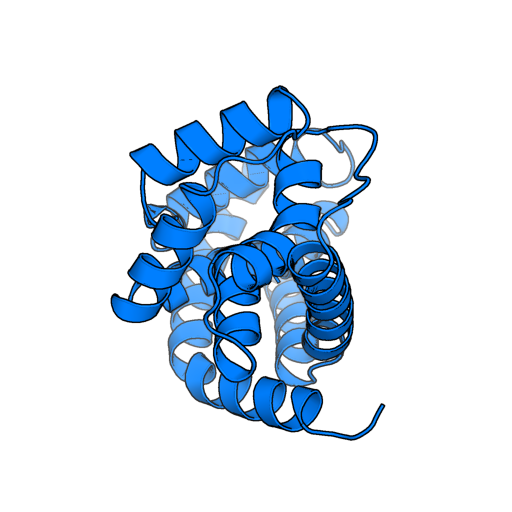7 N N . LEU A 1 96 ? 0.234 -0.084 6.810 1.00 97.19 96 LEU A N 1
ATOM 718 C CA . LEU A 1 96 ? 0.780 -1.051 7.768 1.00 97.19 96 LEU A CA 1
ATOM 719 C C . LEU A 1 96 ? 1.241 -2.339 7.073 1.00 97.19 96 LEU A C 1
ATOM 721 O O . LEU A 1 96 ? 2.279 -2.886 7.440 1.00 97.19 96 LEU A O 1
ATOM 725 N N . LEU A 1 97 ? 0.519 -2.788 6.041 1.00 96.62 97 LEU A N 1
ATOM 726 C CA . LEU A 1 97 ? 0.902 -3.938 5.225 1.00 96.62 97 LEU A CA 1
ATOM 727 C C . LEU A 1 97 ? 2.262 -3.724 4.554 1.00 96.62 97 LEU A C 1
ATOM 729 O O . LEU A 1 97 ? 3.133 -4.577 4.693 1.00 96.62 97 LEU A O 1
ATOM 733 N N . ASP A 1 98 ? 2.488 -2.581 3.904 1.00 95.62 98 ASP A N 1
ATOM 734 C CA . ASP A 1 98 ? 3.801 -2.239 3.335 1.00 95.62 98 ASP A CA 1
ATOM 735 C C . ASP A 1 98 ? 4.906 -2.219 4.410 1.00 95.62 98 ASP A C 1
ATOM 737 O O . ASP A 1 98 ? 6.025 -2.677 4.168 1.00 95.62 98 ASP A O 1
ATOM 741 N N . GLY A 1 99 ? 4.594 -1.745 5.620 1.00 95.38 99 GLY A N 1
ATOM 742 C CA . GLY A 1 99 ? 5.511 -1.773 6.762 1.00 95.38 99 G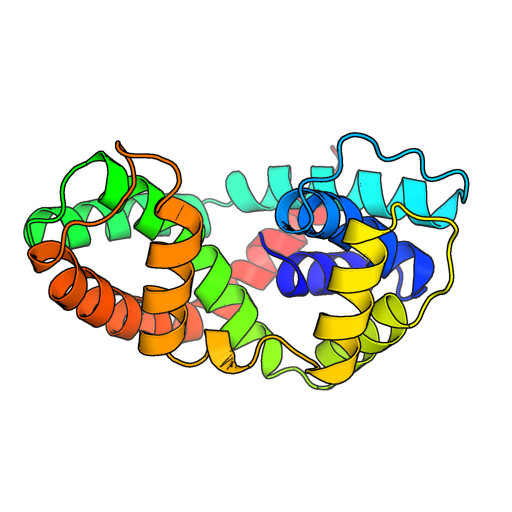LY A CA 1
ATOM 743 C C . GLY A 1 99 ? 5.926 -3.187 7.165 1.00 95.38 99 GLY A C 1
ATOM 744 O O . GLY A 1 99 ? 7.119 -3.464 7.327 1.00 95.38 99 GLY A O 1
ATOM 745 N N . GLU A 1 100 ? 4.960 -4.097 7.291 1.00 95.56 100 GLU A N 1
ATOM 746 C CA . GLU A 1 100 ? 5.229 -5.497 7.623 1.00 95.56 100 GLU A CA 1
ATOM 747 C C . GLU A 1 100 ? 5.974 -6.212 6.484 1.00 95.56 100 GLU A C 1
ATOM 749 O O . GLU A 1 100 ? 6.966 -6.894 6.746 1.00 95.56 100 GLU A O 1
ATOM 754 N N . LEU A 1 101 ? 5.597 -5.975 5.223 1.00 96.12 101 LEU A N 1
ATOM 755 C CA . LEU A 1 101 ? 6.279 -6.530 4.047 1.00 96.12 101 LEU A CA 1
ATOM 756 C C . LEU A 1 101 ? 7.724 -6.047 3.908 1.00 96.12 101 LEU A C 1
ATOM 758 O O . LEU A 1 101 ? 8.579 -6.790 3.432 1.00 96.12 101 LEU A O 1
ATOM 762 N N . ALA A 1 102 ? 8.041 -4.842 4.385 1.00 95.25 102 ALA A N 1
ATOM 763 C CA . ALA A 1 102 ? 9.402 -4.323 4.341 1.00 95.25 102 ALA A CA 1
ATOM 764 C C . ALA A 1 102 ? 10.409 -5.175 5.135 1.00 95.25 102 ALA A C 1
ATOM 766 O O . ALA A 1 102 ? 11.603 -4.897 5.050 1.00 95.25 102 ALA A O 1
ATOM 767 N N . HIS A 1 103 ? 9.986 -6.128 5.980 1.00 93.62 103 HIS A N 1
ATOM 768 C CA . HIS A 1 103 ? 10.891 -7.051 6.687 1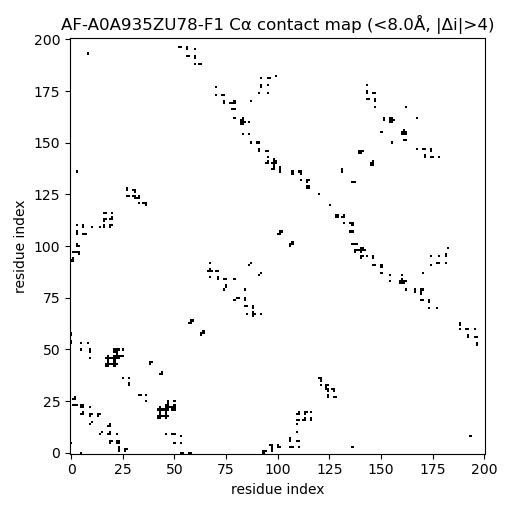.00 93.62 103 HIS A CA 1
ATOM 769 C C . HIS A 1 103 ? 11.497 -8.135 5.779 1.00 93.62 103 HIS A C 1
ATOM 771 O O . HIS A 1 103 ? 12.523 -8.707 6.143 1.00 93.62 103 HIS A O 1
ATOM 777 N N . ASP A 1 104 ? 10.914 -8.398 4.606 1.00 95.19 104 ASP A N 1
ATOM 778 C CA . ASP A 1 104 ? 11.490 -9.302 3.606 1.00 95.19 104 ASP A CA 1
ATOM 779 C C . ASP A 1 104 ? 12.587 -8.573 2.814 1.00 95.19 104 ASP A C 1
ATOM 781 O O . ASP A 1 104 ? 12.309 -7.786 1.908 1.00 95.19 104 ASP A O 1
ATOM 785 N N . ALA A 1 105 ? 13.850 -8.847 3.149 1.00 95.19 105 ALA A N 1
ATOM 786 C CA . ALA A 1 105 ? 15.001 -8.243 2.480 1.00 95.19 105 ALA A CA 1
ATOM 787 C C . ALA A 1 105 ? 15.022 -8.516 0.966 1.00 95.19 105 ALA A C 1
ATOM 789 O O . ALA A 1 105 ? 15.333 -7.617 0.192 1.00 95.19 105 ALA A O 1
ATOM 790 N N . ALA A 1 106 ? 14.615 -9.710 0.525 1.00 96.44 106 ALA A N 1
ATOM 791 C CA . ALA A 1 106 ? 14.618 -10.050 -0.893 1.00 96.44 106 ALA A CA 1
ATOM 792 C C . ALA A 1 106 ? 13.520 -9.301 -1.665 1.00 96.44 106 ALA A C 1
ATOM 794 O O . ALA A 1 106 ? 13.696 -8.995 -2.842 1.00 96.44 106 ALA A O 1
ATOM 795 N N . LEU A 1 107 ? 12.378 -9.020 -1.027 1.00 96.69 107 LEU A N 1
ATOM 796 C CA . LEU A 1 107 ? 11.355 -8.140 -1.598 1.00 96.69 107 LEU A CA 1
ATOM 797 C C . LEU A 1 107 ? 11.868 -6.700 -1.700 1.00 96.69 107 LEU A C 1
ATOM 799 O O . LEU A 1 107 ? 11.633 -6.032 -2.705 1.00 96.69 107 LEU A O 1
ATOM 803 N N . VAL A 1 108 ? 12.565 -6.225 -0.666 1.00 96.19 108 VAL A N 1
ATOM 804 C CA . VAL A 1 108 ? 13.156 -4.883 -0.662 1.00 96.19 108 VAL A CA 1
ATOM 805 C C . VAL A 1 108 ? 14.194 -4.731 -1.774 1.00 96.19 108 VAL A C 1
ATOM 807 O O . VAL A 1 108 ? 14.181 -3.708 -2.456 1.00 96.19 108 VAL A O 1
ATOM 810 N N . ASP A 1 109 ? 15.028 -5.741 -2.013 1.00 96.38 109 ASP A N 1
ATOM 811 C CA . ASP A 1 109 ? 15.998 -5.729 -3.111 1.00 96.38 109 ASP A CA 1
ATOM 812 C C . ASP A 1 109 ? 15.304 -5.636 -4.481 1.00 96.38 109 ASP A C 1
ATOM 814 O O . ASP A 1 109 ? 15.663 -4.780 -5.292 1.00 96.38 109 ASP A O 1
ATOM 818 N N . ASP A 1 110 ? 14.259 -6.442 -4.718 1.00 97.12 110 ASP A N 1
ATOM 819 C CA . ASP A 1 110 ? 13.470 -6.397 -5.961 1.00 97.12 110 ASP A CA 1
ATOM 820 C C . ASP A 1 110 ? 12.801 -5.014 -6.150 1.00 97.12 110 ASP A C 1
ATOM 822 O O . ASP A 1 110 ? 12.800 -4.447 -7.247 1.00 97.12 110 ASP A O 1
ATOM 826 N N . PHE A 1 111 ? 12.270 -4.434 -5.067 1.00 97.06 111 PHE A N 1
ATOM 827 C CA . PHE A 1 111 ? 11.675 -3.094 -5.046 1.00 97.06 111 PHE A CA 1
ATOM 828 C C . PHE A 1 111 ? 12.692 -1.999 -5.398 1.00 97.06 111 PHE A C 1
ATOM 830 O O . PHE A 1 111 ? 12.424 -1.149 -6.250 1.00 97.06 111 PHE A O 1
ATOM 837 N N . VAL A 1 112 ? 13.869 -2.012 -4.766 1.00 96.88 112 VAL A N 1
ATOM 838 C CA . VAL A 1 112 ? 14.933 -1.029 -5.015 1.00 96.88 112 VAL A CA 1
ATOM 839 C C . VAL A 1 112 ? 15.473 -1.168 -6.438 1.00 96.88 112 VAL A C 1
ATOM 841 O O . VAL A 1 112 ? 15.628 -0.154 -7.121 1.00 96.88 112 VAL A O 1
ATOM 844 N N . ALA A 1 113 ? 15.679 -2.395 -6.925 1.00 97.00 113 ALA A N 1
ATOM 845 C CA . ALA A 1 113 ? 16.117 -2.648 -8.296 1.00 97.00 113 ALA A CA 1
ATOM 846 C C . ALA A 1 113 ? 15.135 -2.072 -9.330 1.00 97.00 113 ALA A C 1
ATOM 848 O O . ALA A 1 113 ? 15.553 -1.417 -10.284 1.00 97.00 113 ALA A O 1
ATOM 849 N N . ALA A 1 114 ? 13.827 -2.241 -9.116 1.00 96.88 114 ALA A N 1
ATOM 850 C CA . ALA A 1 114 ? 12.799 -1.672 -9.985 1.00 96.88 114 ALA A CA 1
ATOM 851 C C . ALA A 1 114 ? 12.790 -0.131 -9.982 1.00 96.88 114 ALA A C 1
ATOM 853 O O . ALA A 1 114 ? 12.557 0.493 -11.018 1.00 96.88 114 ALA A O 1
ATOM 854 N N . LEU A 1 115 ? 13.083 0.508 -8.844 1.00 96.38 115 LEU A N 1
ATOM 855 C CA . LEU A 1 115 ? 13.179 1.970 -8.751 1.00 96.38 115 LEU A CA 1
ATOM 856 C C . LEU A 1 115 ? 14.421 2.557 -9.439 1.00 96.38 115 LEU A C 1
ATOM 858 O O . LEU A 1 115 ? 14.419 3.748 -9.753 1.00 96.38 115 LEU A O 1
ATOM 862 N N . ALA A 1 116 ? 1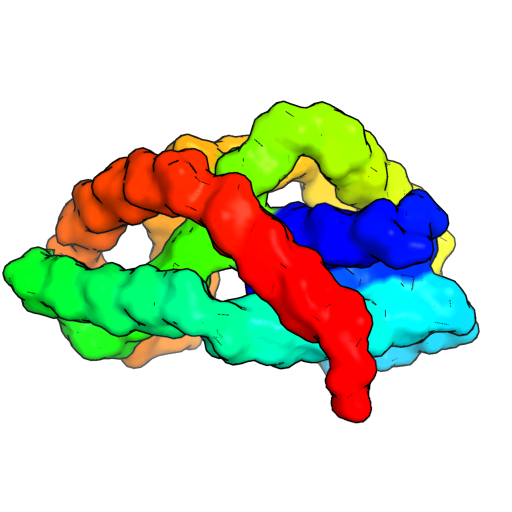5.460 1.751 -9.667 1.00 95.75 116 ALA A N 1
ATOM 863 C CA . ALA A 1 116 ? 16.685 2.162 -10.354 1.00 95.75 116 ALA A CA 1
ATOM 864 C C . ALA A 1 116 ? 16.548 2.182 -11.889 1.00 95.75 116 ALA A C 1
ATOM 866 O O . ALA A 1 116 ? 17.448 2.652 -12.583 1.00 95.75 116 ALA A O 1
ATOM 867 N N . ILE A 1 117 ? 15.440 1.669 -12.431 1.00 94.00 117 ILE A N 1
ATOM 868 C CA . ILE A 1 117 ? 15.222 1.572 -13.874 1.00 94.00 117 ILE A CA 1
ATOM 869 C C . ILE A 1 117 ? 15.052 2.954 -14.512 1.00 94.00 117 ILE A C 1
ATOM 871 O O . ILE A 1 117 ? 14.190 3.755 -14.138 1.00 94.00 117 ILE A O 1
ATOM 875 N N . GLU A 1 118 ? 15.840 3.202 -15.556 1.00 90.12 118 GLU A N 1
ATOM 876 C CA . GLU A 1 118 ? 15.772 4.425 -16.342 1.00 90.12 118 GLU A CA 1
ATOM 877 C C . GLU A 1 118 ? 14.796 4.274 -17.514 1.00 90.12 118 GLU A C 1
ATOM 879 O O . GLU A 1 118 ? 15.091 3.679 -18.547 1.00 90.12 118 GLU A O 1
ATOM 884 N N . LEU A 1 119 ? 13.611 4.866 -17.366 1.00 87.06 119 LEU A N 1
ATOM 885 C CA . LEU A 1 119 ? 12.613 4.982 -18.431 1.00 87.06 119 LEU A CA 1
ATOM 886 C C . LEU A 1 119 ? 12.220 6.443 -18.645 1.00 87.06 119 LEU A C 1
ATOM 888 O O . LEU A 1 119 ? 12.245 7.223 -17.686 1.00 87.06 119 LEU A O 1
ATOM 892 N N . PRO A 1 120 ? 11.819 6.841 -19.866 1.00 87.50 120 PRO A N 1
ATOM 893 C CA . PRO A 1 120 ? 11.314 8.183 -20.149 1.00 87.50 120 PRO A CA 1
ATOM 894 C C . PRO A 1 120 ? 9.915 8.378 -19.533 1.00 87.50 120 PRO A C 1
ATOM 896 O O . PRO A 1 120 ? 8.896 8.293 -20.214 1.00 87.50 120 PRO A O 1
ATOM 899 N N . LEU A 1 121 ? 9.882 8.594 -18.219 1.00 86.56 121 LEU A N 1
ATOM 900 C CA . LEU A 1 121 ? 8.691 8.849 -17.411 1.00 86.56 121 LEU A CA 1
ATOM 901 C C . LEU A 1 121 ? 8.507 10.352 -17.162 1.00 86.56 121 LEU A C 1
ATOM 903 O O . LEU A 1 121 ? 9.426 11.147 -17.366 1.00 86.56 121 LEU A O 1
ATOM 907 N N . ASP A 1 122 ? 7.321 10.721 -16.675 1.00 89.06 122 ASP A N 1
ATOM 908 C CA . ASP A 1 122 ? 7.045 12.065 -16.166 1.00 89.06 122 ASP A CA 1
ATOM 909 C C . ASP A 1 122 ? 8.073 12.486 -15.096 1.00 89.06 122 ASP A C 1
ATOM 911 O O . ASP A 1 122 ? 8.508 11.672 -14.273 1.00 89.06 122 ASP A O 1
ATOM 915 N N . ALA A 1 123 ? 8.458 13.766 -15.099 1.00 90.25 123 ALA A N 1
ATOM 916 C CA . ALA A 1 123 ? 9.493 14.285 -14.207 1.00 90.25 123 ALA A CA 1
ATOM 917 C C . ALA A 1 123 ? 9.130 14.122 -12.721 1.00 90.25 123 ALA A C 1
ATOM 919 O O . ALA A 1 123 ? 9.998 13.773 -11.922 1.00 90.25 123 ALA A O 1
ATOM 920 N N . GLY A 1 124 ? 7.854 14.297 -12.357 1.00 91.94 124 GLY A N 1
ATOM 921 C CA . GLY A 1 124 ? 7.382 14.108 -10.987 1.00 91.94 124 GLY A CA 1
ATOM 922 C C . GLY A 1 124 ? 7.445 12.644 -10.555 1.00 91.94 124 GLY A C 1
ATOM 923 O O . GLY A 1 124 ? 7.854 12.342 -9.434 1.00 91.94 124 GLY A O 1
ATOM 924 N N . VAL A 1 125 ? 7.111 11.712 -11.456 1.00 92.38 125 VAL A N 1
ATOM 925 C CA . VAL A 1 125 ? 7.259 10.268 -11.193 1.00 92.38 125 VAL A CA 1
ATOM 926 C C . VAL A 1 125 ? 8.728 9.916 -10.977 1.00 92.38 125 VAL A C 1
ATOM 928 O O . VAL A 1 125 ? 9.058 9.239 -10.003 1.00 92.38 125 VAL A O 1
ATOM 931 N N . ARG A 1 126 ? 9.622 10.433 -11.827 1.00 92.00 126 ARG A N 1
ATOM 932 C CA . ARG A 1 126 ? 11.067 10.220 -11.689 1.00 92.00 126 ARG A CA 1
ATOM 933 C C . ARG A 1 126 ? 11.608 10.784 -10.376 1.00 92.00 126 ARG A C 1
ATOM 935 O O . ARG A 1 126 ? 12.405 10.124 -9.718 1.00 92.00 126 ARG A O 1
ATOM 942 N N . GLU A 1 127 ? 11.164 11.964 -9.957 1.00 93.69 127 GLU A N 1
ATOM 943 C CA . GLU A 1 127 ? 11.561 12.541 -8.670 1.00 93.69 127 GLU A CA 1
ATOM 944 C C . GLU A 1 127 ? 11.135 11.652 -7.491 1.00 93.69 127 GLU A C 1
ATOM 946 O O . GLU A 1 127 ? 11.935 11.382 -6.587 1.00 93.69 127 GLU A O 1
ATOM 951 N N . VAL A 1 128 ? 9.894 11.149 -7.514 1.00 93.25 128 VAL A N 1
ATOM 952 C CA . VAL A 1 128 ? 9.390 10.214 -6.500 1.00 93.25 128 VAL A CA 1
ATOM 953 C C . VAL A 1 128 ? 10.222 8.934 -6.481 1.00 93.25 128 VAL A C 1
ATOM 955 O O . VAL A 1 128 ? 10.646 8.527 -5.398 1.00 93.25 128 VAL A O 1
ATOM 958 N N . MET A 1 129 ? 10.509 8.340 -7.644 1.00 94.56 129 MET A N 1
ATOM 959 C CA . MET A 1 129 ? 11.352 7.144 -7.753 1.00 94.56 129 MET A CA 1
ATOM 960 C C . MET A 1 129 ? 12.751 7.388 -7.186 1.00 94.56 129 MET A C 1
ATOM 962 O O . MET A 1 129 ? 13.183 6.647 -6.312 1.00 94.56 129 MET A O 1
ATOM 966 N N . THR A 1 130 ? 13.423 8.475 -7.576 1.00 94.62 130 THR A N 1
ATOM 967 C CA . THR A 1 130 ? 14.759 8.831 -7.068 1.00 94.62 130 THR A CA 1
ATOM 968 C C . THR A 1 130 ? 14.769 9.046 -5.554 1.00 94.62 130 THR A C 1
ATOM 970 O O . THR A 1 130 ? 15.727 8.688 -4.864 1.00 94.62 130 THR A O 1
ATOM 973 N N . ARG A 1 131 ? 13.717 9.652 -4.993 1.00 93.44 131 ARG A N 1
ATOM 974 C CA . ARG A 1 131 ? 13.586 9.819 -3.539 1.00 93.44 131 ARG A CA 1
ATOM 975 C C . ARG A 1 131 ? 13.384 8.476 -2.836 1.00 93.44 131 ARG A C 1
ATOM 977 O O . ARG A 1 131 ? 14.009 8.255 -1.803 1.00 93.44 131 ARG A O 1
ATOM 984 N N . LEU A 1 132 ? 12.524 7.609 -3.371 1.00 92.81 132 LEU A N 1
ATOM 985 C CA . LEU A 1 132 ? 12.271 6.282 -2.807 1.00 92.81 132 LEU A CA 1
ATOM 986 C C . LEU A 1 132 ? 13.509 5.389 -2.911 1.00 92.81 132 LEU A C 1
ATOM 988 O O . LEU A 1 132 ? 13.900 4.808 -1.910 1.00 92.81 132 LEU A O 1
ATOM 992 N N . HIS A 1 133 ? 14.194 5.377 -4.055 1.00 94.38 133 HIS A N 1
ATOM 993 C CA . HIS A 1 133 ? 15.427 4.617 -4.260 1.00 94.38 133 HIS A CA 1
ATOM 994 C C . HIS A 1 133 ? 16.503 4.995 -3.232 1.00 94.38 133 HIS A C 1
ATOM 996 O O . HIS A 1 133 ? 17.103 4.126 -2.612 1.00 94.38 133 HIS A O 1
ATOM 1002 N N . ARG A 1 134 ? 16.694 6.299 -2.971 1.00 91.38 134 ARG A N 1
ATOM 1003 C CA . ARG A 1 134 ? 17.635 6.780 -1.942 1.00 91.38 134 ARG A CA 1
ATOM 1004 C C . ARG A 1 134 ? 17.235 6.401 -0.517 1.00 91.38 134 ARG A C 1
ATOM 1006 O O . ARG A 1 134 ? 18.111 6.224 0.321 1.00 91.38 134 ARG A O 1
ATOM 1013 N N . ARG A 1 135 ? 15.932 6.343 -0.223 1.00 89.06 135 ARG A N 1
ATOM 1014 C CA . ARG A 1 135 ? 15.420 5.988 1.110 1.00 89.06 135 ARG A CA 1
ATOM 1015 C C . ARG A 1 135 ? 15.399 4.470 1.336 1.00 89.06 135 ARG A C 1
ATOM 1017 O O . ARG A 1 135 ? 15.464 4.050 2.486 1.00 89.06 135 ARG A O 1
ATOM 1024 N N . GLY A 1 136 ? 15.298 3.676 0.272 1.00 87.88 136 GLY A N 1
ATOM 1025 C CA . GLY A 1 136 ? 15.033 2.242 0.340 1.00 87.88 136 GLY A CA 1
ATOM 1026 C C . GLY A 1 136 ? 13.556 1.943 0.612 1.00 87.88 136 GLY A C 1
ATOM 1027 O O . GLY A 1 136 ? 12.665 2.710 0.232 1.00 87.88 136 GLY A O 1
ATOM 1028 N N . ALA A 1 137 ? 13.286 0.819 1.278 1.00 82.06 137 ALA A N 1
ATOM 1029 C CA . ALA A 1 137 ? 11.930 0.415 1.637 1.00 82.06 137 ALA A CA 1
ATOM 1030 C C . ALA A 1 137 ? 11.218 1.473 2.507 1.00 82.06 137 ALA A C 1
ATOM 1032 O O . ALA A 1 137 ? 11.871 2.235 3.232 1.00 82.06 137 ALA A O 1
ATOM 1033 N N . PRO A 1 138 ? 9.874 1.519 2.508 1.00 82.62 138 PRO A N 1
ATOM 1034 C CA . PRO A 1 138 ? 9.101 2.404 3.369 1.00 82.62 138 PRO A CA 1
ATOM 1035 C C . PRO A 1 138 ? 9.127 1.946 4.842 1.00 82.62 138 PRO A C 1
ATOM 1037 O O . PRO A 1 138 ? 8.090 1.740 5.456 1.00 82.62 138 PRO A O 1
ATOM 1040 N N . HIS A 1 139 ? 10.310 1.834 5.457 1.00 82.62 139 HIS A N 1
ATOM 1041 C CA . HIS A 1 139 ? 10.489 1.382 6.844 1.00 82.62 139 HIS A CA 1
ATOM 1042 C C . HIS A 1 139 ? 9.698 2.199 7.871 1.00 82.62 139 HIS A C 1
ATOM 1044 O O . HIS A 1 139 ? 9.316 1.660 8.902 1.00 82.62 139 HIS A O 1
ATOM 1050 N N . GLY A 1 140 ? 9.398 3.464 7.566 1.00 82.94 140 GLY A N 1
ATOM 1051 C CA . GLY A 1 140 ? 8.526 4.304 8.388 1.00 82.94 140 GLY A CA 1
ATOM 1052 C C . GLY A 1 140 ? 7.117 3.737 8.564 1.00 82.94 140 GLY A C 1
ATOM 1053 O O . GLY A 1 140 ? 6.469 3.967 9.571 1.00 82.94 140 GLY A O 1
ATOM 1054 N N . HIS A 1 141 ? 6.640 2.914 7.630 1.00 89.81 141 HIS A N 1
ATOM 1055 C CA . HIS A 1 141 ? 5.350 2.238 7.767 1.00 89.81 141 HIS A CA 1
ATOM 1056 C C . HIS A 1 141 ? 5.326 1.160 8.859 1.00 89.81 141 HIS A C 1
ATOM 1058 O O . HIS A 1 141 ? 4.254 0.678 9.209 1.00 89.81 141 HIS A O 1
ATOM 1064 N N . ARG A 1 142 ? 6.487 0.798 9.423 1.00 90.19 142 ARG A N 1
ATOM 1065 C CA . ARG A 1 142 ? 6.585 -0.084 10.595 1.00 90.19 142 ARG A CA 1
ATOM 1066 C C . ARG A 1 142 ? 6.265 0.626 11.908 1.00 90.19 142 ARG A C 1
ATOM 1068 O O . ARG A 1 142 ? 6.094 -0.058 12.911 1.00 90.19 142 ARG A O 1
ATOM 1075 N N . ASP A 1 143 ? 6.222 1.956 11.914 1.00 94.06 143 ASP A N 1
ATOM 1076 C CA . ASP A 1 143 ? 5.868 2.752 13.084 1.00 94.06 143 ASP A CA 1
ATOM 1077 C C . ASP A 1 143 ? 4.446 3.324 12.909 1.00 94.06 143 ASP A C 1
ATOM 1079 O O . ASP A 1 143 ? 4.220 4.175 12.038 1.00 94.06 143 ASP A O 1
ATOM 1083 N N . PRO A 1 144 ? 3.474 2.906 13.742 1.00 94.44 144 PRO A N 1
ATOM 1084 C CA . PRO A 1 144 ? 2.125 3.468 13.769 1.00 94.44 144 PRO A CA 1
ATOM 1085 C C . PRO A 1 144 ? 2.081 5.000 13.844 1.00 94.44 144 PRO A C 1
ATOM 1087 O O . PRO A 1 144 ? 1.171 5.617 13.285 1.00 94.44 144 PRO A O 1
ATOM 1090 N N . HIS A 1 145 ? 3.060 5.641 14.489 1.00 94.12 145 HIS A N 1
ATOM 1091 C CA . HIS A 1 145 ? 3.137 7.096 14.541 1.00 94.12 145 HIS A CA 1
ATOM 1092 C C . HIS A 1 145 ? 3.494 7.711 13.181 1.00 94.12 145 HIS A C 1
ATOM 1094 O O . HIS A 1 145 ? 2.838 8.658 12.741 1.00 94.12 145 HIS A O 1
ATOM 1100 N N . GLU A 1 146 ? 4.476 7.160 12.469 1.00 94.69 146 GLU A N 1
ATOM 1101 C CA . GLU A 1 146 ? 4.798 7.598 11.105 1.00 94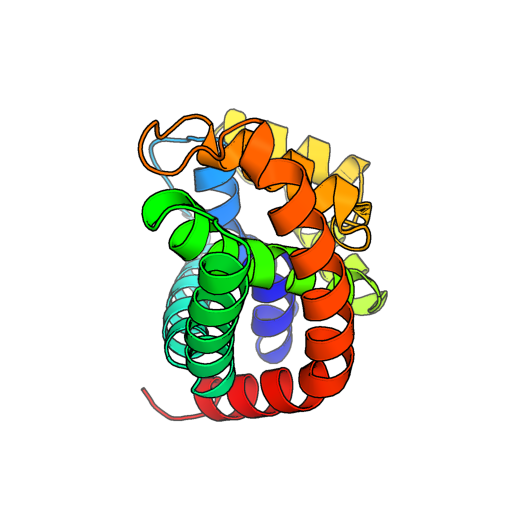.69 146 GLU A CA 1
ATOM 1102 C C . GLU A 1 146 ? 3.636 7.322 10.133 1.00 94.69 146 GLU A C 1
ATOM 1104 O O . GLU A 1 146 ? 3.337 8.153 9.268 1.00 94.69 146 GLU A O 1
ATOM 1109 N N . VAL A 1 147 ? 2.917 6.203 10.294 1.00 95.88 147 VAL A N 1
ATOM 1110 C CA . VAL A 1 147 ? 1.708 5.898 9.504 1.00 95.88 147 VAL A CA 1
ATOM 1111 C C . VAL A 1 147 ? 0.602 6.918 9.764 1.00 95.88 147 VAL A C 1
ATOM 1113 O O . VAL A 1 147 ? 0.006 7.428 8.814 1.00 95.88 147 VAL A O 1
ATOM 1116 N N . GLN A 1 148 ? 0.358 7.288 11.021 1.00 95.94 148 GLN A N 1
ATOM 1117 C CA . GLN A 1 148 ? -0.592 8.341 11.383 1.00 95.94 148 GLN A CA 1
ATOM 1118 C C . GLN A 1 148 ? -0.237 9.680 10.712 1.00 95.94 148 GLN A C 1
ATOM 1120 O O . GLN A 1 148 ? -1.105 10.323 10.115 1.00 95.94 148 GLN A O 1
ATOM 1125 N N . GLN A 1 149 ? 1.034 10.095 10.763 1.00 92.81 149 GLN A N 1
ATOM 1126 C CA . GLN A 1 149 ? 1.497 11.322 10.104 1.00 92.81 149 GLN A CA 1
ATOM 1127 C C . GLN A 1 149 ? 1.297 11.254 8.582 1.00 92.81 149 GLN A C 1
ATOM 1129 O O . GLN A 1 149 ? 0.839 12.218 7.958 1.00 92.81 149 GLN A O 1
ATOM 1134 N N . ARG A 1 150 ? 1.586 10.096 7.974 1.00 92.19 150 ARG A N 1
ATOM 1135 C CA . ARG A 1 150 ? 1.372 9.851 6.543 1.00 92.19 150 ARG A CA 1
ATOM 1136 C C . ARG A 1 150 ? -0.110 9.946 6.176 1.00 92.19 150 ARG A C 1
ATOM 1138 O O . ARG A 1 150 ? -0.434 10.588 5.178 1.00 92.19 150 ARG A O 1
ATOM 1145 N N . LEU A 1 151 ? -1.001 9.363 6.978 1.00 93.31 151 LEU A N 1
ATOM 1146 C CA . LEU A 1 151 ? -2.451 9.452 6.794 1.00 93.31 151 LEU A CA 1
ATOM 1147 C C . LEU A 1 151 ? -2.930 10.902 6.877 1.00 93.31 151 LEU A C 1
ATOM 1149 O O . LEU A 1 151 ? -3.636 11.352 5.979 1.00 93.31 151 LEU A O 1
ATOM 1153 N N . ALA A 1 152 ? -2.494 11.663 7.884 1.00 89.19 152 ALA A N 1
ATOM 1154 C CA . ALA A 1 152 ? -2.852 13.076 8.007 1.00 89.19 152 ALA A CA 1
ATOM 1155 C C . ALA A 1 152 ? -2.414 13.885 6.771 1.00 89.19 152 ALA A C 1
ATOM 1157 O O . ALA A 1 152 ? -3.172 14.712 6.265 1.00 89.19 152 ALA A O 1
ATOM 1158 N N . HIS A 1 153 ? -1.227 13.596 6.228 1.00 89.19 153 HIS A N 1
ATOM 1159 C CA . HIS A 1 153 ? -0.732 14.235 5.010 1.00 89.19 153 HIS A CA 1
ATOM 1160 C C . HIS A 1 153 ? -1.543 13.861 3.756 1.00 89.19 153 HIS A C 1
ATOM 1162 O O . HIS A 1 153 ? -1.926 14.739 2.979 1.00 89.19 153 HIS A O 1
ATOM 1168 N N . VAL A 1 154 ? -1.798 12.566 3.538 1.00 89.12 154 VAL A N 1
ATOM 1169 C CA . VAL A 1 154 ? -2.501 12.066 2.342 1.00 89.12 154 VAL A CA 1
ATOM 1170 C C . VAL A 1 154 ? -3.972 12.486 2.361 1.00 89.12 154 VAL A C 1
ATOM 1172 O O . VAL A 1 154 ? -4.490 12.978 1.358 1.00 89.12 154 VAL A O 1
ATOM 1175 N N . LEU A 1 155 ? -4.632 12.356 3.513 1.00 91.25 155 LEU A N 1
ATOM 1176 C CA . LEU A 1 155 ? -6.045 12.688 3.681 1.00 91.25 155 LEU A CA 1
ATOM 1177 C C . LEU A 1 155 ? -6.288 14.190 3.821 1.00 91.25 155 LEU A C 1
ATOM 1179 O O . LEU A 1 155 ? -7.368 14.651 3.465 1.00 91.25 155 LEU A O 1
ATOM 1183 N N . GLY A 1 156 ? -5.282 14.962 4.248 1.00 87.81 156 GLY A N 1
ATOM 1184 C CA . GLY A 1 156 ? -5.370 16.404 4.504 1.00 87.81 156 GLY A CA 1
ATOM 1185 C C . GLY A 1 156 ? -5.868 17.249 3.327 1.00 87.81 156 GLY A C 1
ATOM 1186 O O . GLY A 1 156 ? -6.353 18.361 3.518 1.00 87.81 156 GLY A O 1
ATOM 1187 N N . ARG A 1 157 ? -5.798 16.715 2.102 1.00 84.44 157 ARG A N 1
ATOM 1188 C CA . ARG A 1 157 ? -6.288 17.370 0.877 1.00 84.44 157 ARG A CA 1
ATOM 1189 C C . ARG A 1 157 ? -7.793 17.211 0.659 1.00 84.44 157 ARG A C 1
ATOM 1191 O O . ARG A 1 157 ? -8.347 17.849 -0.232 1.00 84.44 157 ARG A O 1
ATOM 1198 N N . HIS A 1 158 ? -8.449 16.367 1.450 1.00 89.81 158 HIS A N 1
ATOM 1199 C CA . HIS A 1 158 ? -9.862 16.044 1.335 1.00 89.81 158 HIS A CA 1
ATOM 1200 C C . HIS A 1 158 ? -10.566 16.399 2.647 1.00 89.81 158 HIS A C 1
ATOM 1202 O O . HIS A 1 158 ? -10.609 15.561 3.542 1.00 89.81 158 HIS A O 1
ATOM 1208 N N . PRO A 1 159 ? -11.200 17.583 2.763 1.00 89.44 159 PRO A N 1
ATOM 1209 C CA . PRO A 1 159 ? -11.773 18.063 4.028 1.00 89.44 159 PRO A CA 1
ATOM 1210 C C . PRO A 1 159 ? -12.722 17.078 4.728 1.00 89.44 159 PRO A C 1
ATOM 1212 O O . PRO A 1 159 ? -12.820 17.058 5.949 1.00 89.44 159 PRO A O 1
ATOM 1215 N N . ARG A 1 160 ? -13.415 16.231 3.954 1.00 93.25 160 ARG A N 1
ATOM 1216 C CA . ARG A 1 160 ? -14.317 15.193 4.480 1.00 93.25 160 ARG A CA 1
ATOM 1217 C C . ARG A 1 160 ? -13.595 13.965 5.049 1.00 93.25 160 ARG A C 1
ATOM 1219 O O . ARG A 1 160 ? -14.222 13.214 5.783 1.00 93.25 160 ARG A O 1
ATOM 1226 N N . LEU A 1 161 ? -12.335 13.740 4.683 1.00 95.50 161 LEU A N 1
ATOM 1227 C CA . LEU A 1 161 ? -11.508 12.601 5.096 1.00 95.50 161 LEU A CA 1
ATOM 1228 C C . LEU A 1 161 ? -10.406 13.002 6.084 1.00 95.50 161 LEU A C 1
ATOM 1230 O O . LEU A 1 161 ? -9.880 12.136 6.772 1.00 95.50 161 LEU A O 1
ATOM 1234 N N . THR A 1 162 ? -10.056 14.288 6.160 1.00 94.50 162 THR A N 1
ATOM 1235 C CA . THR A 1 162 ? -9.035 14.799 7.078 1.00 94.50 162 THR A CA 1
ATOM 1236 C C . THR A 1 162 ? -9.435 14.550 8.539 1.00 94.50 162 THR A C 1
ATOM 1238 O O . THR A 1 162 ? -10.489 15.052 8.958 1.00 94.50 162 THR A O 1
ATOM 1241 N N . PRO A 1 163 ? -8.615 13.820 9.323 1.00 93.69 163 PRO A N 1
ATOM 1242 C CA . PRO A 1 163 ? -8.804 13.716 10.765 1.00 93.69 163 PRO A CA 1
ATOM 1243 C C . PRO A 1 163 ? -8.686 15.084 11.446 1.00 93.69 163 PRO A C 1
ATOM 1245 O O . PRO A 1 163 ? -7.818 15.887 11.104 1.00 93.69 163 PRO A O 1
ATOM 1248 N N . MET A 1 164 ? -9.550 15.341 12.419 1.00 93.94 164 MET A N 1
ATOM 1249 C CA . MET A 1 164 ? -9.444 16.462 13.347 1.00 93.94 164 MET A CA 1
ATOM 1250 C C . MET A 1 164 ? -8.347 16.184 14.389 1.00 93.94 164 MET A C 1
ATOM 1252 O O . MET A 1 164 ? -8.019 15.017 14.624 1.00 93.94 164 MET A O 1
ATOM 1256 N N . PRO A 1 165 ? -7.774 17.220 15.030 1.00 94.31 165 PRO A N 1
ATOM 1257 C CA . PRO A 1 165 ? -6.726 17.048 16.038 1.00 94.31 165 PRO A CA 1
ATOM 1258 C C . PRO A 1 165 ? -7.081 16.047 17.149 1.00 94.31 165 PRO A C 1
ATOM 1260 O O . PRO A 1 165 ? -6.248 15.225 17.525 1.00 94.31 165 PRO A O 1
ATOM 1263 N N . GLU A 1 166 ? -8.324 16.063 17.627 1.00 95.44 166 GLU A N 1
ATOM 1264 C CA . GLU A 1 166 ? -8.847 15.158 18.654 1.00 95.44 166 GLU A CA 1
ATOM 1265 C C . GLU A 1 166 ? -8.977 13.699 18.184 1.00 95.44 166 GLU A C 1
ATOM 1267 O O . GLU A 1 166 ? -8.912 12.784 18.999 1.00 95.44 166 GLU A O 1
ATOM 1272 N N . GLU A 1 167 ? -9.088 13.459 16.873 1.00 96.31 167 GLU A N 1
ATOM 1273 C CA . GLU A 1 167 ? -9.186 12.114 16.289 1.00 96.31 167 GLU A CA 1
ATOM 1274 C C . GLU A 1 167 ? -7.806 11.457 16.129 1.00 96.31 167 GLU A C 1
ATOM 1276 O O . GLU A 1 167 ? -7.710 10.243 15.948 1.00 96.31 167 GLU A O 1
ATOM 1281 N N . LEU A 1 168 ? -6.718 12.233 16.214 1.00 95.19 168 LEU A N 1
ATOM 1282 C CA . LEU A 1 168 ? -5.365 11.731 15.986 1.00 95.19 168 LEU A CA 1
ATOM 1283 C C . LEU A 1 168 ? -4.964 10.679 17.025 1.00 95.19 168 LEU A C 1
ATOM 1285 O O . LEU A 1 168 ? -4.493 9.607 16.641 1.00 95.19 168 LEU A O 1
ATOM 1289 N N . MET A 1 169 ? -5.148 10.945 18.320 1.00 95.81 169 MET A N 1
ATOM 1290 C CA . MET A 1 169 ? -4.758 9.995 19.371 1.00 95.81 169 MET A CA 1
ATOM 1291 C C . MET A 1 169 ? -5.527 8.657 19.265 1.00 95.81 169 MET A C 1
ATOM 1293 O O . MET A 1 169 ? -4.853 7.623 19.231 1.00 95.81 169 MET A O 1
ATOM 1297 N N . PRO A 1 170 ? -6.869 8.640 19.108 1.00 97.31 170 PRO A N 1
ATOM 1298 C CA . PRO A 1 170 ? -7.625 7.428 18.779 1.00 97.31 170 PRO A CA 1
ATOM 1299 C C . PRO A 1 170 ? -7.083 6.661 17.569 1.00 97.31 170 PRO A C 1
ATOM 1301 O O . PRO A 1 170 ? -6.848 5.457 17.651 1.00 97.31 170 PRO A O 1
ATOM 1304 N N . ILE A 1 171 ? -6.810 7.359 16.460 1.00 97.88 171 ILE A N 1
ATOM 1305 C CA . ILE A 1 171 ? -6.285 6.740 15.235 1.00 97.88 171 ILE A CA 1
ATOM 1306 C C . ILE A 1 171 ? -4.933 6.070 15.490 1.00 97.88 171 ILE A C 1
ATOM 1308 O O . ILE A 1 171 ? -4.713 4.954 15.028 1.00 97.88 171 ILE A O 1
ATOM 1312 N N . ARG A 1 172 ? -4.028 6.717 16.234 1.00 97.31 172 ARG A N 1
ATOM 1313 C CA . ARG A 1 172 ? -2.724 6.127 16.568 1.00 97.31 172 ARG A CA 1
ATOM 1314 C C . ARG A 1 172 ? -2.875 4.872 17.419 1.00 97.31 172 ARG A C 1
ATOM 1316 O O . ARG A 1 172 ? -2.274 3.853 17.094 1.00 97.31 172 ARG A O 1
ATOM 1323 N N . ALA A 1 173 ? -3.683 4.939 18.474 1.00 97.31 173 ALA A N 1
ATOM 1324 C CA . ALA A 1 173 ? -3.919 3.793 19.345 1.00 97.31 173 ALA A CA 1
ATOM 1325 C C . ALA A 1 173 ? -4.537 2.619 18.567 1.00 97.31 173 ALA A C 1
ATOM 1327 O O . ALA A 1 173 ? -4.187 1.462 18.802 1.00 97.31 173 ALA A O 1
ATOM 1328 N N . TRP A 1 174 ? -5.429 2.904 17.614 1.00 98.19 174 TRP A N 1
ATOM 1329 C CA . TRP A 1 174 ? -5.956 1.891 16.706 1.00 98.19 174 TRP A CA 1
ATOM 1330 C C . TRP A 1 174 ? -4.869 1.314 15.788 1.00 98.19 174 TRP A C 1
ATOM 1332 O O . TRP A 1 174 ? -4.773 0.095 15.694 1.00 98.19 174 TRP A O 1
ATOM 1342 N N . LEU A 1 175 ? -4.019 2.142 15.166 1.00 98.31 175 LEU A N 1
ATOM 1343 C CA . LEU A 1 175 ? -2.928 1.677 14.294 1.00 98.31 175 LEU A CA 1
ATOM 1344 C C . LEU A 1 175 ? -1.972 0.719 15.020 1.00 98.31 175 LEU A C 1
ATOM 1346 O O . LEU A 1 175 ? -1.565 -0.281 14.439 1.00 98.31 175 LEU A O 1
ATOM 1350 N N . GLU A 1 176 ? -1.654 0.984 16.290 1.00 97.81 176 GLU A N 1
ATOM 1351 C CA . GLU A 1 176 ? -0.819 0.104 17.122 1.00 97.81 176 GLU A CA 1
ATOM 1352 C C . GLU A 1 176 ? -1.463 -1.285 17.302 1.00 97.81 176 GLU A C 1
ATOM 1354 O O . GLU A 1 176 ? -0.813 -2.314 17.095 1.00 97.81 176 GLU A O 1
ATOM 1359 N N . ARG A 1 177 ? -2.768 -1.337 17.609 1.00 97.50 177 ARG A N 1
ATOM 1360 C CA . ARG A 1 177 ? -3.520 -2.603 17.725 1.00 97.50 177 ARG A CA 1
ATOM 1361 C C . ARG A 1 177 ? -3.667 -3.309 16.376 1.00 97.50 177 ARG A C 1
ATOM 1363 O O . ARG A 1 177 ? -3.487 -4.525 16.287 1.00 97.50 177 ARG A O 1
ATOM 1370 N N . ALA A 1 178 ? -3.978 -2.549 15.329 1.00 97.69 178 ALA A N 1
ATOM 1371 C CA . ALA A 1 178 ? -4.168 -3.049 13.976 1.00 97.69 178 ALA A CA 1
ATOM 1372 C C . ALA A 1 178 ? -2.877 -3.647 13.414 1.00 97.69 178 ALA A C 1
ATOM 1374 O O . ALA A 1 178 ? -2.933 -4.705 12.797 1.00 97.69 178 ALA A O 1
ATOM 1375 N N . GLN A 1 179 ? -1.717 -3.040 13.681 1.00 97.19 179 GLN A N 1
ATOM 1376 C CA . GLN A 1 179 ? -0.427 -3.582 13.262 1.00 97.19 179 GLN A CA 1
ATOM 1377 C C . GLN A 1 179 ? -0.157 -4.953 13.890 1.00 97.19 179 GLN A C 1
ATOM 1379 O O . GLN A 1 179 ? 0.223 -5.889 13.189 1.00 97.19 179 GLN A O 1
ATOM 1384 N N . ALA A 1 180 ? -0.383 -5.092 15.200 1.00 96.50 180 ALA A N 1
ATOM 1385 C CA . ALA A 1 180 ? -0.190 -6.364 15.891 1.00 96.50 180 ALA A CA 1
ATOM 1386 C C . ALA A 1 180 ? -1.109 -7.464 15.330 1.00 96.50 180 ALA A C 1
ATOM 1388 O O . ALA A 1 180 ? -0.655 -8.585 15.091 1.00 96.50 180 ALA A O 1
ATOM 1389 N N . ARG A 1 181 ? -2.381 -7.132 15.066 1.00 97.19 181 ARG A N 1
ATOM 1390 C CA . ARG A 1 181 ? -3.353 -8.051 14.454 1.00 97.19 181 ARG A CA 1
ATOM 1391 C C . ARG A 1 181 ? -2.956 -8.416 13.021 1.00 97.19 181 ARG A C 1
ATOM 1393 O O . ARG A 1 181 ? -2.907 -9.595 12.686 1.00 97.19 181 ARG A O 1
ATOM 1400 N N . LEU A 1 182 ? -2.595 -7.423 12.208 1.00 96.62 182 LEU A N 1
ATOM 1401 C CA . LEU A 1 182 ? -2.146 -7.619 10.832 1.00 96.62 182 LEU A CA 1
ATOM 1402 C C . LEU A 1 182 ? -0.935 -8.546 10.773 1.00 96.62 182 LEU A C 1
ATOM 1404 O O . LEU A 1 182 ? -0.943 -9.487 9.993 1.00 96.62 182 LEU A O 1
ATOM 1408 N N . ARG A 1 183 ? 0.074 -8.339 11.626 1.00 95.81 183 ARG A N 1
ATOM 1409 C CA . ARG A 1 183 ? 1.259 -9.206 11.684 1.00 95.81 183 ARG A CA 1
ATOM 1410 C C . ARG A 1 183 ? 0.897 -10.665 11.956 1.00 95.81 183 ARG A C 1
ATOM 1412 O O . ARG A 1 183 ? 1.461 -11.557 11.329 1.00 95.81 183 ARG A O 1
ATOM 1419 N N . ALA A 1 184 ? -0.034 -10.910 12.879 1.00 97.00 184 ALA A N 1
ATOM 1420 C CA . ALA A 1 184 ? -0.480 -12.262 13.208 1.00 97.00 184 ALA A CA 1
ATOM 1421 C C . ALA A 1 184 ? -1.255 -12.924 12.055 1.00 97.00 184 ALA A C 1
ATOM 1423 O O . ALA A 1 184 ? -1.182 -14.137 11.875 1.00 97.00 184 ALA A O 1
ATOM 1424 N N . GLU A 1 185 ? -1.985 -12.136 11.264 1.00 96.88 185 GLU A N 1
ATOM 1425 C CA . GLU A 1 185 ? -2.823 -12.633 10.171 1.00 96.88 185 GLU A CA 1
ATOM 1426 C C . GLU A 1 185 ? -2.153 -12.604 8.792 1.00 96.88 185 GLU A C 1
ATOM 1428 O O . GLU A 1 185 ? -2.666 -13.217 7.854 1.00 96.88 185 GLU A O 1
ATOM 1433 N N . LEU A 1 186 ? -1.013 -11.925 8.658 1.00 96.31 186 LEU A N 1
ATOM 1434 C CA . LEU A 1 186 ? -0.354 -11.663 7.382 1.00 96.31 186 LEU A CA 1
ATOM 1435 C C . LEU A 1 186 ? -0.114 -12.926 6.536 1.00 96.31 186 LEU A C 1
ATOM 1437 O O . LEU A 1 186 ? -0.431 -12.875 5.346 1.00 96.31 186 LEU A O 1
ATOM 1441 N N . PRO A 1 187 ? 0.358 -14.068 7.086 1.00 97.12 187 PRO A N 1
ATOM 1442 C CA . PRO A 1 187 ? 0.514 -15.288 6.291 1.00 97.12 187 PRO A CA 1
ATOM 1443 C C . PRO A 1 187 ? -0.794 -15.724 5.620 1.00 97.12 187 PRO A C 1
ATOM 1445 O O . PRO A 1 187 ? -0.821 -15.992 4.423 1.00 97.12 187 PRO A O 1
ATOM 1448 N N . ARG A 1 188 ? -1.908 -15.680 6.360 1.00 97.31 188 ARG A N 1
ATOM 1449 C CA . ARG A 1 188 ? -3.239 -16.036 5.851 1.00 97.31 188 ARG A CA 1
ATOM 1450 C C . ARG A 1 188 ? -3.707 -15.082 4.754 1.00 97.31 188 ARG A C 1
ATOM 1452 O O . ARG A 1 188 ? -4.300 -15.522 3.774 1.00 97.31 188 ARG A O 1
ATOM 1459 N N . TRP A 1 189 ? -3.433 -13.784 4.901 1.00 97.69 189 TRP A N 1
ATOM 1460 C CA . TRP A 1 189 ? -3.762 -12.790 3.876 1.00 97.69 189 TRP A CA 1
ATOM 1461 C C . TRP A 1 189 ? -2.961 -13.029 2.592 1.00 97.69 189 TRP A C 1
ATOM 1463 O O . TRP A 1 189 ? -3.520 -12.954 1.500 1.00 97.69 189 TRP A O 1
ATOM 1473 N N . ILE A 1 190 ? -1.667 -13.343 2.720 1.00 97.19 190 ILE A N 1
ATOM 1474 C CA . ILE A 1 190 ? -0.788 -13.657 1.587 1.00 97.19 190 ILE A CA 1
ATOM 1475 C C . ILE A 1 190 ? -1.266 -14.923 0.866 1.00 97.19 190 ILE A C 1
ATOM 1477 O O . ILE A 1 190 ? -1.392 -14.901 -0.359 1.00 97.19 190 ILE A O 1
ATOM 1481 N N . ASP A 1 191 ? -1.588 -15.989 1.600 1.00 97.06 191 ASP A N 1
ATOM 1482 C CA . ASP A 1 191 ? -2.079 -17.248 1.027 1.00 97.06 191 ASP A CA 1
ATOM 1483 C C . ASP A 1 191 ? -3.428 -17.066 0.314 1.00 97.06 191 ASP A C 1
ATOM 1485 O O . ASP A 1 191 ? -3.629 -17.555 -0.805 1.00 97.06 191 ASP A O 1
ATOM 1489 N N . GLY A 1 192 ? -4.347 -16.313 0.928 1.00 97.19 192 GLY A N 1
ATOM 1490 C CA . GLY A 1 192 ? -5.638 -15.973 0.334 1.00 97.19 192 GLY A CA 1
ATOM 1491 C C . GLY A 1 192 ? -5.488 -15.131 -0.933 1.00 97.19 192 GLY A C 1
ATOM 1492 O O . GLY A 1 192 ? -6.130 -15.411 -1.948 1.00 97.19 192 GLY A O 1
ATOM 1493 N N . LEU A 1 193 ? -4.594 -14.138 -0.917 1.00 97.25 193 LEU A N 1
ATOM 1494 C CA . LEU A 1 193 ? -4.305 -13.314 -2.088 1.00 97.25 193 LEU A CA 1
ATOM 1495 C C . LEU A 1 193 ? -3.678 -14.139 -3.213 1.00 97.25 193 LEU A C 1
ATOM 1497 O O . LEU A 1 193 ? -4.135 -14.046 -4.349 1.00 97.25 193 LEU A O 1
ATOM 1501 N N . ARG A 1 194 ? -2.687 -14.983 -2.911 1.00 96.75 194 ARG A N 1
ATOM 1502 C CA . ARG A 1 194 ? -2.068 -15.880 -3.895 1.00 96.75 194 ARG A CA 1
ATOM 1503 C C . ARG A 1 194 ? -3.106 -16.788 -4.550 1.00 96.75 194 ARG A C 1
ATOM 1505 O O . ARG A 1 194 ? -3.201 -16.810 -5.772 1.00 96.75 194 ARG A O 1
ATOM 1512 N N . SER A 1 195 ? -3.963 -17.419 -3.748 1.00 96.06 195 SER A N 1
ATOM 1513 C CA . SER A 1 195 ? -5.046 -18.276 -4.247 1.00 96.06 195 SER A CA 1
ATOM 1514 C C . SER A 1 195 ? -5.990 -17.538 -5.207 1.00 96.06 195 SER A C 1
ATOM 1516 O O . SER A 1 195 ? -6.425 -18.101 -6.209 1.00 96.06 195 SER A O 1
ATOM 1518 N N . ARG A 1 196 ? -6.299 -16.261 -4.934 1.00 95.44 196 ARG A N 1
ATOM 1519 C CA . ARG A 1 196 ? -7.120 -15.418 -5.824 1.00 95.44 196 ARG A CA 1
ATOM 1520 C C . ARG A 1 196 ? -6.381 -14.993 -7.091 1.00 95.44 196 ARG A C 1
ATOM 1522 O O . ARG A 1 196 ? -7.019 -14.832 -8.124 1.00 95.44 196 ARG A O 1
ATOM 1529 N N . MET A 1 197 ? -5.069 -14.791 -7.013 1.00 95.38 197 MET A N 1
ATOM 1530 C CA . MET A 1 197 ? -4.246 -14.407 -8.162 1.00 95.38 197 MET A CA 1
ATOM 1531 C C . MET A 1 197 ? -4.009 -15.569 -9.138 1.00 95.38 197 MET A C 1
ATOM 1533 O O . MET A 1 197 ? -3.881 -15.317 -10.339 1.00 95.38 197 MET A O 1
ATOM 1537 N N . ASP A 1 198 ? -3.995 -16.806 -8.632 1.00 91.06 198 ASP A N 1
ATOM 1538 C CA . ASP A 1 198 ? -3.863 -18.041 -9.417 1.00 91.06 198 ASP A CA 1
ATOM 1539 C C . ASP A 1 198 ? -5.193 -18.515 -10.030 1.00 91.06 198 ASP A C 1
ATOM 1541 O O . ASP A 1 198 ? -5.200 -19.315 -10.969 1.00 91.06 198 ASP A O 1
ATOM 1545 N N . ALA A 1 199 ? -6.330 -18.028 -9.523 1.00 81.50 199 ALA A N 1
ATOM 1546 C CA . ALA A 1 199 ? -7.634 -18.351 -10.084 1.00 81.50 199 ALA A CA 1
ATOM 1547 C C . ALA A 1 199 ? -7.773 -17.778 -11.512 1.00 81.50 199 ALA A C 1
ATOM 1549 O O . ALA A 1 199 ? -7.388 -16.629 -11.758 1.00 81.50 199 ALA A O 1
ATOM 1550 N N . PRO A 1 200 ? -8.333 -18.544 -12.468 1.00 62.25 200 PRO A N 1
ATOM 1551 C CA . PRO A 1 200 ? -8.650 -18.014 -13.788 1.00 62.25 200 PRO A CA 1
ATOM 1552 C C . PRO A 1 200 ? -9.651 -16.856 -13.660 1.00 62.25 200 PRO A C 1
ATOM 1554 O O . PRO A 1 200 ? -10.593 -16.934 -12.869 1.00 62.25 200 PRO A O 1
ATOM 1557 N N . ALA A 1 201 ? -9.394 -15.781 -14.411 1.00 57.62 201 ALA A N 1
ATOM 1558 C CA . ALA A 1 201 ? -10.220 -14.572 -14.445 1.00 57.62 201 ALA A CA 1
ATOM 1559 C C . ALA A 1 201 ? -11.602 -14.815 -15.066 1.00 57.62 201 ALA A C 1
ATOM 1561 O O . ALA A 1 201 ? -11.689 -15.643 -16.003 1.00 57.62 201 ALA A O 1
#

Nearest PDB structures (foldseek):
  5n78-assembly1_C  TM=2.521E-01  e=3.257E+00  Escherichia coli
  8zak-assembly2_B  TM=2.499E-01  e=7.608E+00  Campylobacter jejuni

pLDDT: mean 93.49, std 7.01, range [57.62, 98.31]

Sequence (201 aa):
MNLLGHAMVARWFDRDPYFVLGAMLPDLRTIARASALVPRHGVVASGVAMHHRTDAAFHGLPEFVAACVHAGEELAADGVRRGPRLAVAHVGLELLLDGELAHDAALVDDFVAALAIELPLDAGVREVMTRLHRRGAPHGHRDPHEVQQRLAHVLGRHPRLTPMPEELMPIRAWLERAQARLRAELPRWIDGLRSRMDAPA

=== Feature glossary ===
The record interleaves many kinds of information about one protein. Here is each kind framed as the question it answers.

Q: What are the backbone torsion angles?
A: φ (phi) and ψ (psi) are the two rotatable backbone dihedrals per residue: φ is the C(i-1)–N–Cα–C torsion, ψ is the N–Cα–C–N(i+1) torsion, both in degrees on (−180°, 180°]. α-helical residues cluster near (−60°, −45°); β-strand residues near (−120°, +130°). A Ramachandran plot is simply a scatter of (φ, ψ) for every residue.

Q: What is the amino-acid chain?
A: This is the polypeptide sequence — one letter per residue, N-terminus first. Length ranges from a few dozen residues for small domains to over a thousand for large multi-domain proteins.

Q: How mobile is each atom in the crystal?
A: For experimental (PDB) structures, the B-factor (temperature factor) quantifies the positional spread of each atom in the crystal — a combination of thermal vibration and static disorder — in units of Å². High B-factors mark flexible loops or poorly resolved regions; low B-factors mark the rigid, well-ordered core.

Q: Are the domains correctly placed relative to each other?
A: Predicted Aligned Error (PAE) is an AlphaFold confidence matrix: entry (i, j) is the expected error in the position of residue j, in ångströms, when the prediction is superimposed on the true structure at residue i. Low PAE within a block of residues means that block is internally rigid and well-predicted; high PAE between two blocks means their relative placement is uncertain even if each block individually is confident.

Q: How confident is the AlphaFold model at each residue?
A: pLDDT is the predicted lDDT-Cα score: AlphaFold's confidence that the local environment of each residue (all inter-atomic distances within 15 Å) is correctly placed. It is a per-residue number between 0 and 100, with higher meaning more reliable.

Q: What family and function is it annotated with?
A: Functional annotations link the protein to curated databases. InterPro entries identify conserved domains and families by matching the sequence against member-database signatures (Pfam, PROSITE, CDD, …). Gene Ontology (GO) terms describe molecular function, biological process, and cellular component in a controlled vocabulary. CATH places the structure in a hierarchical fold classification (Class/Architecture/Topology/Homologous-superfamily). The organism is the source species.

Q: How big and how compact is the whole molecule?
A: Three whole-structure scalars: the radius of gyration (RMS distance of Cα from centroid, in Å), the count of Cα–Cα contacts (pairs closer than 8 Å and separated by more than four residues in sequence — i.e. tertiary, not local, contacts), and the bounding-box dimensions. Together they distinguish compact globular folds from extended fibres or disordered chains.

Q: What known structures does this most resemble?
A: The Foldseek neighbor list gives the closest experimentally determined structures in the PDB, ranked by structural alignment. TM-score near 1 means near-identical fold; near 0.3 means only rough topology match. This is how one finds what a novel AlphaFold prediction most resembles in the solved-structure universe.

Q: Which residues are buried vs exposed?
A: SASA measures how much of the protein is reachable by solvent. It is computed by rolling a water-sized probe over the atomic surface and summing the exposed area (Å²). Per-residue SASA distinguishes core (buried, low SASA) from surface (exposed, high SASA) residues; total SASA is a whole-molecule size measure.

Q: Which residues are in helices, strands, or loops?
A: Eight-state secondary structure (DSSP): H is the canonical α-helix, G the tighter 3₁₀-helix, I the wider π-helix; E/B are β-structure, T and S are turns and bends, and '-' is everything else. DSSP derives these from the pattern of main-chain N–H···O=C hydrogen bonds, not from the sequence.

Q: Where is each backbone atom in 3D?
A: Structure coordinates are given as an mmCIF _atom_site loop: one row per atom with element, residue name, chain id, sequence number, and x/y/z position in Å. Only the four main-chain atoms per residue are included here; side chains are omitted to keep the record compact.

Q: What if only a Cα trace is available?
A: Three-state secondary structure (P-SEA) collapses the eight DSSP classes into helix (a), strand (b), and coil (c). P-SEA assigns these from Cα geometry alone — distances and angles — without requiring backbone oxygens, so it works on any Cα trace.

Q: What do the rendered images show?
A: The six renders are orthographic views along the three Cartesian axes in both directions. Representation (cartoon, sticks, or surface) and color scheme (sequence-rainbow or by-chain) vary across proteins so the training set covers all the common visualization conventions.

Q: What does the local fold look like, residue by residue?
A: Foldseek's 3Di representation compresses backbone geometry into a per-residue letter drawn from a learned twenty-state alphabet. It captures the tertiary interaction pattern around each residue — which residues are packed against it in space, regardless of where they are in sequence.

Q: What do the diagnostic plots show?
A: The contact map is a binary N×N matrix image: pixel (i, j) is dark where Cα_i and Cα_j are within 8 Å and |i−j|>4. Because the |i−j|>4 filter removes local helical contacts, off-diagonal stripes parallel to the main diagonal indicate parallel β-sheets; stripes perpendicular to it indicate antiparallel β-sheets. The Ramachandran plot scatters every residue's (φ, ψ) pair against the sterically allowed regions. The PAE heatmap renders the predicted-aligned-error matrix.